Protein AF-A0A970V2J6-F1 (afdb_monomer_lite)

Secondary structure (DSSP, 8-state):
----------------PPP-PPPPEEEEEEEEGGG----TTSTTTT--EEEESS--PEEETTEEE-SSSSSS-TTSTTS--TTEE-SSEEEEE--S--SS-EEEEEEEEEE-SSTTTS-EEEEEEEEETTTTEEEES-S-EEE-----TTEEEEEEEEPPTTSSBSEEEEEEEE-GGGGT-PPPEEEEEEEEEES---

Foldseek 3Di:
DDDDDDDDDPDDPPPPDDPDFDAWDKDKDKDFLQRDADDCLFLCAVFWKDFPDDDWFFDFPNDTDHTDDFARDRPDRSDQGPFGFTAWKIKTFSAFDPPWKFWFKKKWKFALQDQQAQKFFKWKWFQAQVPRDIDTNDHTDIDHDGRDHRMMMMMMIGHDPPRGTRTGMMMITGCCVVVPTGTHRTRYMGIHIPPSDD

pLDDT: mean 77.32, std 18.46, range [36.72, 97.88]

Structure (mmCIF, N/CA/C/O backbone):
data_AF-A0A970V2J6-F1
#
_entry.id   AF-A0A970V2J6-F1
#
loop_
_atom_site.group_PDB
_atom_site.id
_atom_site.type_symbol
_atom_site.label_atom_id
_atom_site.label_alt_id
_atom_site.label_comp_id
_atom_site.label_asym_id
_atom_site.label_entity_id
_atom_site.label_seq_id
_atom_site.pdbx_PDB_ins_code
_atom_site.Cartn_x
_atom_site.Cartn_y
_atom_site.Cartn_z
_atom_site.occupancy
_atom_site.B_iso_or_equiv
_atom_site.auth_seq_id
_atom_site.auth_comp_id
_atom_site.auth_asym_id
_atom_site.auth_atom_id
_atom_site.pdbx_PDB_model_num
ATOM 1 N N . MET A 1 1 ? -46.229 -52.197 33.029 1.00 38.94 1 MET A N 1
ATOM 2 C CA . MET A 1 1 ? -45.210 -51.742 32.059 1.00 38.94 1 MET A CA 1
ATOM 3 C C . MET A 1 1 ? -45.392 -50.243 31.870 1.00 38.94 1 MET A C 1
ATOM 5 O O . MET A 1 1 ? -46.468 -49.839 31.456 1.00 38.94 1 MET A O 1
ATOM 9 N N . ARG A 1 2 ? -44.426 -49.417 32.293 1.00 37.31 2 ARG A N 1
ATOM 10 C CA . ARG A 1 2 ? -44.482 -47.947 32.175 1.00 37.31 2 ARG A CA 1
ATOM 11 C C . ARG A 1 2 ? -43.502 -47.508 31.086 1.00 37.31 2 ARG A C 1
ATOM 13 O O . ARG A 1 2 ? -42.294 -47.537 31.306 1.00 37.31 2 ARG A O 1
ATOM 20 N N . THR A 1 3 ? -44.012 -47.137 29.920 1.00 38.41 3 THR A N 1
ATOM 21 C CA . THR A 1 3 ? -43.228 -46.527 28.839 1.00 38.41 3 THR A CA 1
ATOM 22 C C . THR A 1 3 ? -42.947 -45.070 29.188 1.00 38.41 3 THR A C 1
ATOM 24 O O . THR A 1 3 ? -43.872 -44.287 29.391 1.00 38.41 3 THR A O 1
ATOM 27 N N . HIS A 1 4 ? -41.668 -44.727 29.310 1.00 38.47 4 HIS A N 1
ATOM 28 C CA . HIS A 1 4 ? -41.207 -43.363 29.537 1.00 38.47 4 HIS A CA 1
ATOM 29 C C . HIS A 1 4 ? -41.153 -42.654 28.180 1.00 38.47 4 HIS A C 1
ATOM 31 O O . HIS A 1 4 ? -40.467 -43.119 27.273 1.00 38.47 4 HIS A O 1
ATOM 37 N N . ALA A 1 5 ? -41.894 -41.557 28.030 1.00 44.56 5 ALA A N 1
ATOM 38 C CA . ALA A 1 5 ? -41.753 -40.663 26.889 1.00 44.56 5 ALA A CA 1
ATOM 39 C C . ALA A 1 5 ? -40.537 -39.758 27.136 1.00 44.56 5 ALA A C 1
ATOM 41 O O . ALA A 1 5 ? -40.519 -38.989 28.096 1.00 44.56 5 ALA A O 1
ATOM 42 N N . VAL A 1 6 ? -39.509 -39.883 26.299 1.00 41.50 6 VAL A N 1
ATOM 43 C CA . VAL A 1 6 ? -38.346 -38.988 26.303 1.00 41.50 6 VAL A CA 1
ATOM 44 C C . VAL A 1 6 ? -38.695 -37.769 25.454 1.00 41.50 6 VAL A C 1
ATOM 46 O O . VAL A 1 6 ? -38.942 -37.888 24.255 1.00 41.50 6 VAL A O 1
ATOM 49 N N . LEU A 1 7 ? -38.746 -36.602 26.092 1.00 39.16 7 LEU A N 1
ATOM 50 C CA . LEU A 1 7 ? -38.938 -35.309 25.445 1.00 39.16 7 LEU A CA 1
ATOM 51 C C . LEU A 1 7 ? -37.593 -34.869 24.841 1.00 39.16 7 LEU A C 1
ATOM 53 O O . LEU A 1 7 ? -36.673 -34.504 25.571 1.00 39.16 7 LEU A O 1
ATOM 57 N N . ALA A 1 8 ? -37.456 -34.935 23.518 1.00 42.00 8 ALA A N 1
ATOM 58 C CA . ALA A 1 8 ? -36.291 -34.401 22.820 1.00 42.00 8 ALA A CA 1
ATOM 59 C C . ALA A 1 8 ? -36.455 -32.883 22.651 1.00 42.00 8 ALA A C 1
ATOM 61 O O . ALA A 1 8 ? -37.252 -32.419 21.837 1.00 42.00 8 ALA A O 1
ATOM 62 N N . VAL A 1 9 ? -35.712 -32.107 23.439 1.00 43.19 9 VAL A N 1
ATOM 63 C CA . VAL A 1 9 ? -35.568 -30.661 23.236 1.00 43.19 9 VAL A CA 1
ATOM 64 C C . VAL A 1 9 ? -34.590 -30.458 22.082 1.00 43.19 9 VAL A C 1
ATOM 66 O O . VAL A 1 9 ? -33.390 -30.674 22.230 1.00 43.19 9 VAL A O 1
ATOM 69 N N . VAL A 1 10 ? -35.103 -30.073 20.914 1.00 45.31 10 VAL A N 1
ATOM 70 C CA . VAL A 1 10 ? -34.273 -29.649 19.781 1.00 45.31 10 VAL A CA 1
ATOM 71 C C . VAL A 1 10 ? -33.869 -28.197 20.024 1.00 45.31 10 VAL A C 1
ATOM 73 O O . VAL A 1 10 ? -34.660 -27.277 19.831 1.00 45.31 10 VAL A O 1
ATOM 76 N N . LEU A 1 11 ? -32.638 -27.996 20.492 1.00 43.41 11 LEU A N 1
ATOM 77 C CA . LEU A 1 11 ? -32.021 -26.679 20.601 1.00 43.41 11 LEU A CA 1
ATOM 78 C C . LEU A 1 11 ? -31.523 -26.269 19.207 1.00 43.41 11 LEU A C 1
ATOM 80 O O . LEU A 1 11 ? -30.475 -26.726 18.753 1.00 43.41 11 LEU A O 1
ATOM 84 N N . ALA A 1 12 ? -32.294 -25.445 18.502 1.00 46.94 12 ALA A N 1
ATOM 85 C CA . ALA A 1 12 ? -31.855 -24.847 17.247 1.00 46.94 12 ALA A CA 1
ATOM 86 C C . ALA A 1 12 ? -30.806 -23.764 17.550 1.00 46.94 12 ALA A C 1
ATOM 88 O O . ALA A 1 12 ? -31.153 -22.651 17.944 1.00 46.94 12 ALA A O 1
ATOM 89 N N . LEU A 1 13 ? -29.518 -24.085 17.383 1.00 45.78 13 LEU A N 1
ATOM 90 C CA . LEU A 1 13 ? -28.484 -23.060 17.256 1.00 45.78 13 LEU A CA 1
ATOM 91 C C . LEU A 1 13 ? -28.716 -22.325 15.932 1.00 45.78 13 LEU A C 1
ATOM 93 O O . LEU A 1 13 ? -28.359 -22.819 14.863 1.00 45.78 13 LEU A O 1
ATOM 97 N N . ALA A 1 14 ? -29.317 -21.141 16.006 1.00 49.16 14 ALA A N 1
ATOM 98 C CA . ALA A 1 14 ? -29.215 -20.169 14.934 1.00 49.16 14 ALA A CA 1
ATOM 99 C C . ALA A 1 14 ? -27.750 -19.714 14.875 1.00 49.16 14 ALA A C 1
ATOM 101 O O . ALA A 1 14 ? -27.305 -18.916 15.699 1.00 49.16 14 ALA A O 1
ATOM 102 N N . LEU A 1 15 ? -26.983 -20.274 13.937 1.00 44.22 15 LEU A N 1
ATOM 103 C CA . LEU A 1 15 ? -25.694 -19.719 13.548 1.00 44.22 15 LEU A CA 1
ATOM 104 C C . LEU A 1 15 ? -25.995 -18.321 12.995 1.00 44.22 15 LEU A C 1
ATOM 106 O O . LEU A 1 15 ? -26.520 -18.192 11.889 1.00 44.22 15 LEU A O 1
ATOM 110 N N . ALA A 1 16 ? -25.760 -17.281 13.795 1.00 44.97 16 ALA A N 1
ATOM 111 C CA . ALA A 1 16 ? -25.816 -15.916 13.305 1.00 44.97 16 ALA A CA 1
ATOM 112 C C . ALA A 1 16 ? -24.789 -15.819 12.173 1.00 44.97 16 ALA A C 1
ATOM 114 O O . ALA A 1 16 ? -23.588 -15.955 12.409 1.00 44.97 16 ALA A O 1
ATOM 115 N N . ALA A 1 17 ? -25.265 -15.671 10.937 1.00 48.72 17 ALA A N 1
ATOM 116 C CA . ALA A 1 17 ? -24.395 -15.342 9.825 1.00 48.72 17 ALA A CA 1
ATOM 117 C C . ALA A 1 17 ? -23.717 -14.021 10.191 1.00 48.72 17 ALA A C 1
ATOM 119 O O . ALA A 1 17 ? -24.399 -13.018 10.417 1.00 48.72 17 ALA A O 1
ATOM 120 N N . ALA A 1 18 ? -22.391 -14.045 10.331 1.00 52.12 18 ALA A N 1
ATOM 121 C CA . ALA A 1 18 ? -21.630 -12.822 10.500 1.00 52.12 18 ALA A CA 1
ATOM 122 C C . ALA A 1 18 ? -21.994 -11.878 9.340 1.00 52.12 18 ALA A C 1
ATOM 124 O O . ALA A 1 18 ? -22.144 -12.359 8.209 1.00 52.12 18 ALA A O 1
ATOM 125 N N . PRO A 1 19 ? -22.188 -10.572 9.593 1.00 54.91 19 PRO A N 1
ATOM 126 C CA . PRO A 1 19 ? -22.395 -9.624 8.512 1.00 54.91 19 PRO A CA 1
ATOM 127 C C . PRO A 1 19 ? -21.232 -9.760 7.524 1.00 54.91 19 PRO A C 1
ATOM 129 O O . PRO A 1 19 ? -20.064 -9.673 7.904 1.00 54.91 19 PRO A O 1
ATOM 132 N N . VAL A 1 20 ? -21.562 -10.055 6.268 1.00 58.41 20 VAL A N 1
ATOM 133 C CA . VAL A 1 20 ? -20.588 -10.079 5.178 1.00 58.41 20 VAL A CA 1
ATOM 134 C C . VAL A 1 20 ? -20.276 -8.621 4.870 1.00 58.41 20 VAL A C 1
ATOM 136 O O . VAL A 1 20 ? -21.161 -7.902 4.409 1.00 58.41 20 VAL A O 1
ATOM 139 N N . LEU A 1 21 ? -19.052 -8.186 5.182 1.00 64.38 21 LEU A N 1
ATOM 140 C CA . LEU A 1 21 ? -18.563 -6.848 4.838 1.00 64.38 21 LEU A CA 1
ATOM 141 C C . LEU A 1 21 ? -18.698 -6.653 3.326 1.00 64.38 21 LEU A C 1
ATOM 143 O O . LEU A 1 21 ? -18.432 -7.584 2.554 1.00 64.38 21 LEU A O 1
ATOM 147 N N . ALA A 1 22 ? -19.096 -5.460 2.890 1.00 77.06 22 ALA A N 1
ATOM 148 C CA . ALA A 1 22 ? -19.041 -5.147 1.472 1.00 77.06 22 ALA A CA 1
ATOM 149 C C . ALA A 1 22 ? -17.584 -5.263 0.979 1.00 77.06 22 ALA A C 1
ATOM 151 O O . ALA A 1 22 ? -16.646 -4.789 1.624 1.00 77.06 22 ALA A O 1
ATOM 152 N N . ALA A 1 23 ? -17.390 -5.954 -0.147 1.00 82.12 23 ALA A N 1
ATOM 153 C CA . ALA A 1 23 ? -16.056 -6.190 -0.682 1.00 82.12 23 ALA A CA 1
ATOM 154 C C . ALA A 1 23 ? -15.422 -4.864 -1.136 1.00 82.12 23 ALA A C 1
ATOM 156 O O . ALA A 1 23 ? -16.120 -4.035 -1.728 1.00 82.12 23 ALA A O 1
ATOM 157 N N . PRO A 1 24 ? -14.118 -4.656 -0.894 1.00 91.75 24 PRO A N 1
ATOM 158 C CA . PRO A 1 24 ? -13.427 -3.495 -1.425 1.00 91.75 24 PRO A CA 1
ATOM 159 C C . PRO A 1 24 ? -13.332 -3.548 -2.950 1.00 91.75 24 PRO A C 1
ATOM 161 O O . PRO A 1 24 ? -13.222 -4.618 -3.554 1.00 91.75 24 PRO A O 1
ATOM 164 N N . GLU A 1 25 ? -13.314 -2.373 -3.564 1.00 96.19 25 GLU A N 1
ATOM 165 C CA . GLU A 1 25 ? -13.001 -2.211 -4.978 1.00 96.19 25 GLU A CA 1
ATOM 166 C C . GLU A 1 25 ? -11.483 -2.105 -5.158 1.00 96.19 25 GLU A C 1
ATOM 168 O O . GLU A 1 25 ? -10.804 -1.400 -4.409 1.00 96.19 25 GLU A O 1
ATOM 173 N N . VAL A 1 26 ? -10.949 -2.817 -6.150 1.00 96.81 26 VAL A N 1
ATOM 174 C CA . VAL A 1 26 ? -9.520 -2.835 -6.474 1.00 96.81 26 VAL A CA 1
ATOM 175 C C . VAL A 1 26 ? -9.336 -2.342 -7.901 1.00 96.81 26 VAL A C 1
ATOM 177 O O . VAL A 1 26 ? -9.800 -2.980 -8.845 1.00 96.81 26 VAL A O 1
ATOM 180 N N . GLU A 1 27 ? -8.595 -1.255 -8.057 1.00 97.88 27 GLU A N 1
ATOM 181 C CA . GLU A 1 27 ? -8.144 -0.743 -9.345 1.00 97.88 27 GLU A CA 1
ATOM 182 C C . GLU A 1 27 ? -6.621 -0.867 -9.435 1.00 97.88 27 GLU A C 1
ATOM 184 O O . GLU A 1 27 ? -5.902 -0.530 -8.493 1.00 97.88 27 GLU A O 1
ATOM 189 N N . ILE A 1 28 ? -6.114 -1.353 -10.570 1.00 97.75 28 ILE A N 1
ATOM 190 C CA . ILE A 1 28 ? -4.676 -1.422 -10.834 1.00 97.75 28 ILE A CA 1
ATOM 191 C C . ILE A 1 28 ? -4.383 -0.805 -12.195 1.00 97.75 28 ILE A C 1
ATOM 193 O O . ILE A 1 28 ? -4.905 -1.252 -13.216 1.00 97.75 28 ILE A O 1
ATOM 197 N N . THR A 1 29 ? -3.500 0.188 -12.217 1.00 96.50 29 THR A N 1
ATOM 198 C CA . THR A 1 29 ? -3.119 0.923 -13.425 1.00 96.50 29 THR A CA 1
ATOM 199 C C . THR A 1 29 ? -1.602 0.995 -13.579 1.00 96.50 29 THR A C 1
ATOM 201 O O . THR A 1 29 ? -0.831 0.712 -12.657 1.00 96.50 29 THR A O 1
ATOM 204 N N . LYS A 1 30 ? -1.159 1.338 -14.792 1.00 95.00 30 LYS A N 1
ATOM 205 C CA . LYS A 1 30 ? 0.205 1.804 -15.056 1.00 95.00 30 LYS A CA 1
ATOM 206 C C . LYS A 1 30 ? 0.147 3.296 -15.334 1.00 95.00 30 LYS A C 1
ATOM 208 O O . LYS A 1 30 ? -0.696 3.727 -16.116 1.00 95.00 30 LYS A O 1
ATOM 213 N N . VAL A 1 31 ? 1.065 4.049 -14.749 1.00 92.94 31 VAL A N 1
ATOM 214 C CA . VAL A 1 31 ? 1.118 5.511 -14.853 1.00 92.94 31 VAL A CA 1
ATOM 215 C C . VAL A 1 31 ? 2.524 5.918 -15.273 1.00 92.94 31 VAL A C 1
ATOM 217 O O . VAL A 1 31 ? 3.498 5.282 -14.861 1.00 92.94 31 VAL A O 1
ATOM 220 N N . ALA A 1 32 ? 2.650 6.943 -16.116 1.00 90.25 32 ALA A N 1
ATOM 221 C CA . ALA A 1 32 ? 3.959 7.500 -16.432 1.00 90.25 32 ALA A CA 1
ATOM 222 C C . ALA A 1 32 ? 4.585 8.094 -15.163 1.00 90.25 32 ALA A C 1
ATOM 224 O O . ALA A 1 32 ? 3.895 8.727 -14.369 1.00 90.25 32 ALA A O 1
ATOM 225 N N . VAL A 1 33 ? 5.897 7.940 -14.969 1.00 84.62 33 VAL A N 1
ATOM 226 C CA . VAL A 1 33 ? 6.595 8.494 -13.788 1.00 84.62 33 VAL A CA 1
ATOM 227 C C . VAL A 1 33 ? 6.329 9.998 -13.640 1.00 84.62 33 VAL A C 1
ATOM 229 O O . VAL A 1 33 ? 6.152 10.484 -12.530 1.00 84.62 33 VAL A O 1
ATOM 232 N N . THR A 1 34 ? 6.244 10.730 -14.753 1.00 82.50 34 THR A N 1
ATOM 233 C CA . THR A 1 34 ? 5.959 12.176 -14.788 1.00 82.50 34 THR A CA 1
ATOM 234 C C . THR A 1 34 ? 4.533 12.549 -14.384 1.00 82.50 34 THR A C 1
ATOM 236 O O . THR A 1 34 ? 4.268 13.716 -14.116 1.00 82.50 34 THR A O 1
ATOM 239 N N . GLU A 1 35 ? 3.617 11.584 -14.382 1.00 87.56 35 GLU A N 1
ATOM 240 C CA . GLU A 1 35 ? 2.202 11.745 -14.032 1.00 87.56 35 GLU A CA 1
ATOM 241 C C . GLU A 1 35 ? 1.879 11.143 -12.658 1.00 87.56 35 GLU A C 1
ATOM 243 O O . GLU A 1 35 ? 0.741 11.216 -12.201 1.00 87.56 35 GLU A O 1
ATOM 248 N N . MET A 1 36 ? 2.867 10.539 -11.990 1.00 85.44 36 MET A N 1
ATOM 249 C CA . MET A 1 36 ? 2.711 10.001 -10.646 1.00 85.44 36 MET A CA 1
ATOM 250 C C . MET A 1 36 ? 2.408 11.140 -9.670 1.00 85.44 36 MET A C 1
ATOM 252 O O . MET A 1 36 ? 3.178 12.091 -9.537 1.00 85.44 36 MET A O 1
ATOM 256 N N . THR A 1 37 ? 1.289 11.025 -8.961 1.00 81.75 37 THR A N 1
ATOM 257 C CA . THR A 1 37 ? 0.870 11.991 -7.944 1.00 81.75 37 THR A CA 1
ATOM 258 C C . THR A 1 37 ? 0.812 11.310 -6.592 1.00 81.75 37 THR A C 1
ATOM 260 O O . THR A 1 37 ? 0.084 10.329 -6.444 1.00 81.75 37 THR A O 1
ATOM 263 N N . MET A 1 38 ? 1.530 11.861 -5.616 1.00 78.69 38 MET A N 1
ATOM 264 C CA . MET A 1 38 ? 1.444 11.424 -4.226 1.00 78.69 38 MET A CA 1
ATOM 265 C C . MET A 1 38 ? 0.716 12.450 -3.379 1.00 78.69 38 MET A C 1
ATOM 267 O O . MET A 1 38 ? 0.852 13.655 -3.606 1.00 78.69 38 MET A O 1
ATOM 271 N N . ASN A 1 39 ? -0.038 11.976 -2.392 1.00 79.12 39 ASN A N 1
ATOM 272 C CA . ASN A 1 39 ? -0.706 12.858 -1.446 1.00 79.12 39 ASN A CA 1
ATOM 273 C C . ASN A 1 39 ? 0.121 13.030 -0.157 1.00 79.12 39 ASN A C 1
ATOM 275 O O . ASN A 1 39 ? 0.144 12.110 0.664 1.00 79.12 39 ASN A O 1
ATOM 279 N N . PRO A 1 40 ? 0.733 14.205 0.090 1.00 73.75 40 PRO A N 1
ATOM 280 C CA . PRO A 1 40 ? 1.496 14.449 1.312 1.00 73.75 40 PRO A CA 1
ATOM 281 C C . PRO A 1 40 ? 0.644 14.604 2.571 1.00 73.75 40 PRO A C 1
ATOM 283 O O . PRO A 1 40 ? 1.190 14.541 3.669 1.00 73.75 40 PRO A O 1
ATOM 286 N N . ASP A 1 41 ? -0.672 14.766 2.441 1.00 75.94 41 ASP A N 1
ATOM 287 C CA . ASP A 1 41 ? -1.608 14.906 3.560 1.00 75.94 41 ASP A CA 1
ATOM 288 C C . ASP A 1 41 ? -2.306 13.579 3.931 1.00 75.94 41 ASP A C 1
ATOM 290 O O . ASP A 1 41 ? -3.358 13.585 4.568 1.00 75.94 41 ASP A O 1
ATOM 294 N N . ASN A 1 42 ? -1.758 12.426 3.531 1.00 85.75 42 ASN A N 1
ATOM 295 C CA . ASN A 1 42 ? -2.329 11.118 3.868 1.00 85.75 42 ASN A CA 1
ATOM 296 C C . ASN A 1 42 ? -1.967 10.666 5.303 1.00 85.75 42 ASN A C 1
ATOM 298 O O . ASN A 1 42 ? -0.979 11.118 5.880 1.00 85.75 42 ASN A O 1
ATOM 302 N N . ALA A 1 43 ? -2.733 9.730 5.872 1.00 87.12 43 ALA A N 1
ATOM 303 C CA . ALA A 1 43 ? -2.594 9.292 7.266 1.00 87.12 43 ALA A CA 1
ATOM 304 C C . ALA A 1 43 ? -1.261 8.587 7.586 1.00 87.12 43 ALA A C 1
ATOM 306 O O . ALA A 1 43 ? -0.905 8.469 8.759 1.00 87.12 43 ALA A O 1
ATOM 307 N N . LEU A 1 44 ? -0.538 8.106 6.568 1.00 85.12 44 LEU A N 1
ATOM 308 C CA . LEU A 1 44 ? 0.782 7.484 6.709 1.00 85.12 44 LEU A CA 1
ATOM 309 C C . LEU A 1 44 ? 1.923 8.483 6.504 1.00 85.12 44 LEU A C 1
ATOM 311 O O . LEU A 1 44 ? 3.055 8.167 6.852 1.00 85.12 44 LEU A O 1
ATOM 315 N N . SER A 1 45 ? 1.654 9.674 5.962 1.00 78.81 45 SER A N 1
ATOM 316 C CA . SER A 1 45 ? 2.686 10.651 5.609 1.00 78.81 45 SER A CA 1
ATOM 317 C C . SER A 1 45 ? 3.606 10.946 6.795 1.00 78.81 45 SER A C 1
ATOM 319 O O . SER A 1 45 ? 3.143 11.254 7.896 1.00 78.81 45 SER A O 1
ATOM 321 N N . GLN A 1 46 ? 4.919 10.812 6.573 1.00 72.38 46 GLN A N 1
ATOM 322 C CA . GLN A 1 46 ? 5.975 10.980 7.586 1.00 72.38 46 GLN A CA 1
ATOM 323 C C . GLN A 1 46 ? 5.836 10.098 8.847 1.00 72.38 46 GLN A C 1
ATOM 325 O O . GLN A 1 46 ? 6.544 10.315 9.835 1.00 72.38 46 GLN A O 1
ATOM 330 N N . ARG A 1 47 ? 4.942 9.100 8.854 1.00 76.19 47 ARG A N 1
ATOM 331 C CA . ARG A 1 47 ? 4.791 8.183 9.986 1.00 76.19 47 ARG A CA 1
ATOM 332 C C . ARG A 1 47 ? 5.914 7.149 9.959 1.00 76.19 47 ARG A C 1
ATOM 334 O O . ARG A 1 47 ? 6.247 6.624 8.896 1.00 76.19 47 ARG A O 1
ATOM 341 N N . PRO A 1 48 ? 6.480 6.795 11.124 1.00 75.62 48 PRO A N 1
ATOM 342 C CA . PRO A 1 48 ? 7.391 5.671 11.184 1.00 75.62 48 PRO A CA 1
ATOM 343 C C . PRO A 1 48 ? 6.647 4.366 10.867 1.00 75.62 48 PRO A C 1
ATOM 345 O O . PRO A 1 48 ? 5.468 4.210 11.193 1.00 75.62 48 PRO A O 1
ATOM 348 N N . PHE A 1 49 ? 7.362 3.411 10.281 1.00 79.62 49 PHE A N 1
ATOM 349 C CA . PHE A 1 49 ? 6.891 2.050 10.070 1.00 79.62 49 PHE A CA 1
ATOM 350 C C . PHE A 1 49 ? 7.843 1.024 10.679 1.00 79.62 49 PHE A C 1
ATOM 352 O O . PHE A 1 49 ? 9.050 1.247 10.786 1.00 79.62 49 PHE A O 1
ATOM 359 N N . GLU A 1 50 ? 7.309 -0.141 11.012 1.00 79.75 50 GLU A N 1
ATOM 360 C CA . GLU A 1 50 ? 8.083 -1.306 11.418 1.00 79.75 50 GLU A CA 1
ATOM 361 C C . GLU A 1 50 ? 8.135 -2.337 10.291 1.00 79.75 50 GLU A C 1
ATOM 363 O O . GLU A 1 50 ? 7.148 -2.562 9.589 1.00 79.75 50 GLU A O 1
ATOM 368 N N . LEU A 1 51 ? 9.289 -2.991 10.135 1.00 78.19 51 LEU A N 1
ATOM 369 C CA . LEU A 1 51 ? 9.408 -4.206 9.333 1.00 78.19 51 LEU A CA 1
ATOM 370 C C . LEU A 1 51 ? 9.222 -5.411 10.250 1.00 78.19 51 LEU A C 1
ATOM 372 O O . LEU A 1 51 ? 10.066 -5.694 11.100 1.00 78.19 51 LEU A O 1
ATOM 376 N N . GLU A 1 52 ? 8.123 -6.129 10.067 1.00 78.56 52 GLU A N 1
ATOM 377 C CA . GLU A 1 52 ? 7.845 -7.362 10.788 1.00 78.56 52 GLU A CA 1
ATOM 378 C C . GLU A 1 52 ? 8.395 -8.569 10.010 1.00 78.56 52 GLU A C 1
ATOM 380 O O . GLU A 1 52 ? 8.167 -8.730 8.807 1.00 78.56 52 GLU A O 1
ATOM 385 N N . GLY A 1 53 ? 9.112 -9.443 10.723 1.00 64.56 53 GLY A N 1
ATOM 386 C CA . GLY A 1 53 ? 9.829 -10.590 10.157 1.00 64.56 53 GLY A CA 1
ATOM 387 C C . GLY A 1 53 ? 11.346 -10.419 10.278 1.00 64.56 53 GLY A C 1
ATOM 388 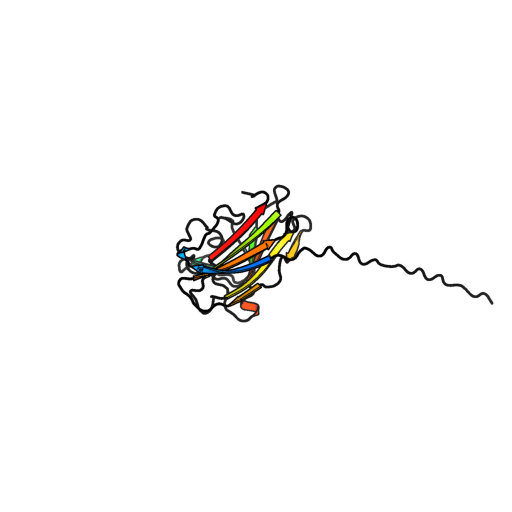O O . GLY A 1 53 ? 11.901 -9.384 9.933 1.00 64.56 53 GLY A O 1
ATOM 389 N N . GLY A 1 54 ? 12.030 -11.437 10.811 1.00 53.06 54 GLY A N 1
ATOM 390 C CA . GLY A 1 54 ? 13.395 -11.354 11.363 1.00 53.06 54 GLY A CA 1
ATOM 391 C C . GLY A 1 54 ? 14.565 -11.059 10.410 1.00 53.06 54 GLY A C 1
ATOM 392 O O . GLY A 1 54 ? 15.700 -11.343 10.777 1.00 53.06 54 GLY A O 1
ATOM 393 N N . ALA A 1 55 ? 14.340 -10.522 9.211 1.00 50.84 55 ALA A N 1
ATOM 394 C CA . ALA A 1 55 ? 15.406 -10.123 8.293 1.00 50.84 55 ALA A CA 1
ATOM 395 C C . ALA A 1 55 ? 14.900 -9.111 7.249 1.00 50.84 55 ALA A C 1
ATOM 397 O O . ALA A 1 55 ? 14.842 -9.407 6.059 1.00 50.84 55 ALA A O 1
ATOM 398 N N . GLY A 1 56 ? 14.518 -7.912 7.686 1.00 53.78 56 GLY A N 1
ATOM 399 C CA . GLY A 1 56 ? 14.230 -6.797 6.785 1.00 53.78 56 GLY A CA 1
ATOM 400 C C . GLY A 1 56 ? 15.411 -5.835 6.735 1.00 53.78 56 GLY A C 1
ATOM 401 O O . GLY A 1 56 ? 15.629 -5.091 7.686 1.00 53.78 56 GLY A O 1
ATOM 402 N N . PHE A 1 57 ? 16.175 -5.831 5.643 1.00 53.62 57 PHE A N 1
ATOM 403 C CA . PHE A 1 57 ? 17.060 -4.706 5.344 1.00 53.62 57 PHE A CA 1
ATOM 404 C C . PHE A 1 57 ? 16.320 -3.759 4.406 1.00 53.62 57 PHE A C 1
ATOM 406 O O . PHE A 1 57 ? 15.773 -4.196 3.397 1.00 53.62 57 PHE A O 1
ATOM 413 N N . TYR A 1 58 ? 16.307 -2.474 4.740 1.00 60.28 58 TYR A N 1
ATOM 414 C CA . TYR A 1 58 ? 15.796 -1.425 3.871 1.00 60.28 58 TYR A CA 1
ATOM 415 C C . TYR A 1 58 ? 16.944 -0.938 2.998 1.00 60.28 58 TYR A C 1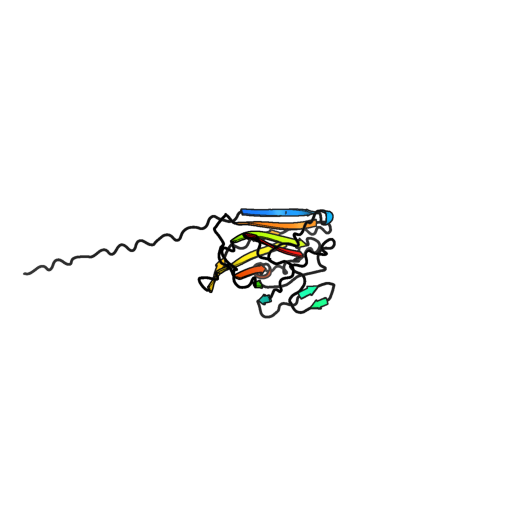
ATOM 417 O O . TYR A 1 58 ? 17.999 -0.577 3.518 1.00 60.28 58 TYR A O 1
ATOM 425 N N . HIS A 1 59 ? 16.761 -0.955 1.682 1.00 57.06 59 HIS A N 1
ATOM 426 C CA . HIS A 1 59 ? 17.679 -0.304 0.762 1.00 57.06 59 HIS A CA 1
ATOM 427 C C . HIS A 1 59 ? 17.072 1.034 0.332 1.00 57.06 59 HIS A C 1
ATOM 429 O O . HIS A 1 59 ? 15.903 1.092 -0.026 1.00 57.06 59 HIS A O 1
ATOM 435 N N . TYR A 1 60 ? 17.845 2.112 0.417 1.00 58.03 60 TYR A N 1
ATOM 436 C CA . TYR A 1 60 ? 17.436 3.441 -0.031 1.00 58.03 60 TYR A CA 1
ATOM 437 C C . TYR A 1 60 ? 18.634 4.294 -0.368 1.00 58.03 60 TYR A C 1
ATOM 439 O O . TYR A 1 60 ? 19.619 4.293 0.379 1.00 58.03 60 TYR A O 1
ATOM 447 N N . GLN A 1 61 ? 18.548 5.017 -1.485 1.00 57.75 61 GLN A N 1
ATOM 448 C CA . GLN A 1 61 ? 19.634 5.865 -1.987 1.00 57.75 61 GLN A CA 1
ATOM 449 C C . GLN A 1 61 ? 20.977 5.109 -2.044 1.00 57.75 61 GLN A C 1
ATOM 451 O O . GLN A 1 61 ? 22.029 5.625 -1.659 1.00 57.75 61 GLN A O 1
ATOM 456 N N . GLY A 1 62 ? 20.943 3.840 -2.466 1.00 59.41 62 GLY A N 1
ATOM 457 C CA . GLY A 1 62 ? 22.145 3.007 -2.576 1.00 59.41 62 GLY A CA 1
ATOM 458 C C . GLY A 1 62 ? 22.713 2.485 -1.249 1.00 59.41 62 GLY A C 1
ATOM 459 O O . GLY A 1 62 ? 23.849 2.009 -1.231 1.00 59.41 62 GLY A O 1
ATOM 460 N N . LYS A 1 63 ? 21.988 2.605 -0.127 1.00 57.97 63 LYS A N 1
ATOM 461 C CA . LYS A 1 63 ? 22.452 2.180 1.203 1.00 57.97 63 LYS A CA 1
ATOM 462 C C . LYS A 1 63 ? 21.453 1.276 1.899 1.00 57.97 63 LYS A C 1
ATOM 464 O O . LYS A 1 63 ? 20.249 1.484 1.810 1.00 57.97 63 LYS A O 1
ATOM 469 N N . TYR A 1 64 ? 21.978 0.333 2.676 1.00 61.22 64 TYR A N 1
ATOM 470 C CA . TYR A 1 64 ? 21.192 -0.370 3.680 1.00 61.22 64 TYR A CA 1
ATOM 471 C C . TYR A 1 64 ? 20.992 0.540 4.895 1.00 61.22 64 TYR A C 1
ATOM 473 O O . TYR A 1 64 ? 21.975 0.896 5.544 1.00 61.22 64 TYR A O 1
ATOM 481 N N . ASN A 1 65 ? 19.751 0.911 5.211 1.00 56.31 65 ASN A N 1
ATOM 482 C CA . ASN A 1 65 ? 19.432 1.674 6.422 1.00 56.31 65 ASN A CA 1
ATOM 483 C C . ASN A 1 65 ? 18.471 0.868 7.316 1.00 56.31 65 ASN A C 1
ATOM 485 O O . ASN A 1 65 ? 17.738 0.018 6.811 1.00 56.31 65 ASN A O 1
ATOM 489 N N . PRO A 1 66 ? 18.474 1.081 8.641 1.00 54.94 66 PRO A N 1
ATOM 490 C CA . PRO A 1 66 ? 17.413 0.570 9.502 1.00 54.94 66 PRO A CA 1
ATOM 491 C C . PRO A 1 66 ? 16.104 1.359 9.268 1.00 54.94 66 PRO A C 1
ATOM 493 O O . PRO A 1 66 ? 16.175 2.539 8.909 1.00 54.94 66 PRO A O 1
ATOM 496 N N . PRO A 1 67 ? 14.918 0.754 9.483 1.00 54.44 67 PRO A N 1
ATOM 497 C CA . PRO A 1 67 ? 13.650 1.490 9.578 1.00 54.44 67 PRO A CA 1
ATOM 498 C C . PRO A 1 67 ? 13.752 2.667 10.574 1.00 54.44 67 PRO A C 1
ATOM 500 O O . PRO A 1 67 ? 14.562 2.573 11.505 1.00 54.44 67 PRO A O 1
ATOM 503 N N . PRO A 1 68 ? 12.952 3.747 10.439 1.00 53.06 68 PRO A N 1
ATOM 504 C CA . PRO A 1 68 ? 11.711 3.825 9.661 1.00 53.06 68 PRO A CA 1
ATOM 505 C C . PRO A 1 68 ? 11.651 5.006 8.659 1.00 53.06 68 PRO A C 1
ATOM 507 O O . PRO A 1 68 ? 10.982 6.002 8.916 1.00 53.06 68 PRO A O 1
ATOM 510 N N . PHE A 1 69 ? 12.316 4.926 7.502 1.00 52.41 69 PHE A N 1
ATOM 511 C CA . PHE A 1 69 ? 12.285 6.006 6.494 1.00 52.41 69 PHE A CA 1
ATOM 512 C C . PHE A 1 69 ? 11.901 5.470 5.106 1.00 52.41 69 PHE A C 1
ATOM 514 O O . PHE A 1 69 ? 12.176 4.311 4.826 1.00 52.41 69 PHE A O 1
ATOM 521 N N . GLY A 1 70 ? 11.255 6.281 4.255 1.00 54.56 70 GLY A N 1
ATOM 522 C CA . GLY A 1 70 ? 11.190 6.073 2.795 1.00 54.56 70 GLY A CA 1
ATOM 523 C C . GLY A 1 70 ? 9.910 5.502 2.159 1.00 54.56 70 GLY A C 1
ATOM 524 O O . GLY A 1 70 ? 9.841 5.514 0.938 1.00 54.56 70 GLY A O 1
ATOM 525 N N . LEU A 1 71 ? 8.914 5.024 2.921 1.00 59.44 71 LEU A N 1
ATOM 526 C CA . LEU A 1 71 ? 7.638 4.502 2.369 1.00 59.44 71 LEU A CA 1
ATOM 527 C C . LEU A 1 71 ? 6.494 5.522 2.292 1.00 59.44 71 LEU A C 1
ATOM 529 O O . LEU A 1 71 ? 5.429 5.194 1.770 1.00 59.44 71 LEU A O 1
ATOM 533 N N . THR A 1 72 ? 6.698 6.682 2.914 1.00 54.69 72 THR A N 1
ATOM 534 C CA . THR A 1 72 ? 5.658 7.673 3.220 1.00 54.69 72 THR A CA 1
ATOM 535 C C . THR A 1 72 ? 6.173 9.109 3.060 1.00 54.69 72 THR A C 1
ATOM 537 O O . THR A 1 72 ? 5.714 10.026 3.753 1.00 54.69 72 THR A O 1
ATOM 540 N N . ASP A 1 73 ? 7.232 9.299 2.262 1.00 56.22 73 ASP A N 1
ATOM 541 C CA . ASP A 1 73 ? 7.859 10.608 2.038 1.00 56.22 73 ASP A CA 1
ATOM 542 C C . ASP A 1 73 ? 7.366 11.211 0.722 1.00 56.22 73 ASP A C 1
ATOM 544 O O . ASP A 1 73 ? 8.094 11.373 -0.258 1.00 56.22 73 ASP A O 1
ATOM 548 N N . ALA A 1 74 ? 6.089 11.580 0.727 1.00 48.62 74 ALA A N 1
ATOM 549 C CA . ALA A 1 74 ? 5.392 12.220 -0.381 1.00 48.62 74 ALA A CA 1
ATOM 550 C C . ALA A 1 74 ? 5.947 13.610 -0.781 1.00 48.62 74 ALA A C 1
ATOM 552 O O . ALA A 1 74 ? 5.440 14.222 -1.719 1.00 48.62 74 ALA A O 1
ATOM 553 N N . ILE A 1 75 ? 6.968 14.144 -0.093 1.00 47.72 75 ILE A N 1
ATOM 554 C CA . ILE A 1 75 ? 7.471 15.510 -0.317 1.00 47.72 75 ILE A CA 1
ATOM 555 C C . ILE A 1 75 ? 8.414 15.590 -1.535 1.00 47.72 75 ILE A C 1
ATOM 557 O O . ILE A 1 75 ? 8.518 16.652 -2.146 1.00 47.72 75 ILE A O 1
ATOM 561 N N . ASN A 1 76 ? 9.076 14.495 -1.938 1.00 44.47 76 ASN A N 1
ATOM 562 C CA . ASN A 1 76 ? 10.164 14.550 -2.935 1.00 44.47 76 ASN A CA 1
ATOM 563 C C . ASN A 1 76 ? 10.052 13.592 -4.134 1.00 44.47 76 ASN A C 1
ATOM 565 O O . ASN A 1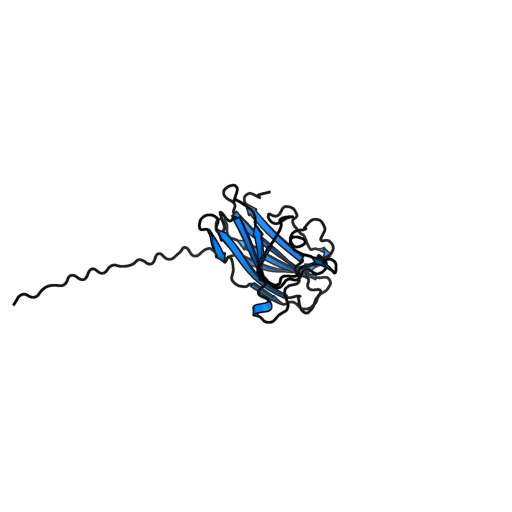 76 ? 11.002 13.476 -4.912 1.00 44.47 76 ASN A O 1
ATOM 569 N N . ALA A 1 77 ? 8.926 12.919 -4.351 1.00 44.41 77 ALA A N 1
ATOM 570 C CA . ALA A 1 77 ? 8.856 11.853 -5.350 1.00 44.41 77 ALA A CA 1
ATOM 571 C C . ALA A 1 77 ? 8.644 12.336 -6.802 1.00 44.41 77 ALA A C 1
ATOM 573 O O . ALA A 1 77 ? 7.724 11.911 -7.491 1.00 44.41 77 ALA A O 1
ATOM 574 N N . THR A 1 78 ? 9.525 13.205 -7.303 1.00 36.72 78 THR A N 1
ATOM 575 C CA . THR A 1 78 ? 9.733 13.373 -8.761 1.00 36.72 78 THR A CA 1
ATOM 576 C C . THR A 1 78 ? 10.802 12.421 -9.304 1.00 36.72 78 THR A C 1
ATOM 578 O O . THR A 1 78 ? 10.955 12.266 -10.514 1.00 36.72 78 THR A O 1
ATOM 581 N N . ALA A 1 79 ? 11.505 11.729 -8.408 1.00 39.94 79 ALA A N 1
ATOM 582 C CA . ALA A 1 79 ? 12.258 10.526 -8.701 1.00 39.94 79 ALA A CA 1
ATOM 583 C C . ALA A 1 79 ? 11.621 9.388 -7.889 1.00 39.94 79 ALA A C 1
ATOM 585 O O . ALA A 1 79 ? 11.366 9.594 -6.699 1.00 39.94 79 ALA A O 1
ATOM 586 N N . PRO A 1 80 ? 11.331 8.211 -8.482 1.00 43.75 80 PRO A N 1
ATOM 587 C CA . PRO A 1 80 ? 10.932 7.051 -7.693 1.00 43.75 80 PRO A CA 1
ATOM 588 C C . PRO A 1 80 ? 11.981 6.882 -6.600 1.00 43.75 80 PRO A C 1
ATOM 590 O O . PRO A 1 80 ? 13.166 6.871 -6.938 1.00 43.75 80 PRO A O 1
ATOM 593 N N . ALA A 1 81 ? 11.560 6.818 -5.331 1.00 47.03 81 ALA A N 1
ATOM 594 C CA . ALA A 1 81 ? 12.464 6.603 -4.208 1.00 47.03 81 ALA A CA 1
ATOM 595 C C . ALA A 1 81 ? 13.515 5.567 -4.627 1.00 47.03 81 ALA A C 1
ATOM 597 O O . ALA A 1 81 ? 13.163 4.486 -5.118 1.00 47.03 81 ALA A O 1
ATOM 598 N N . ASP A 1 82 ? 14.793 5.949 -4.573 1.00 45.94 82 ASP A N 1
ATOM 599 C CA . ASP A 1 82 ? 15.877 5.093 -5.038 1.00 45.94 82 ASP A CA 1
ATOM 600 C C . ASP A 1 82 ? 15.842 3.784 -4.239 1.00 45.94 82 ASP A C 1
ATOM 602 O O . ASP A 1 82 ? 16.318 3.715 -3.112 1.00 45.94 82 ASP A O 1
ATOM 606 N N . ASP A 1 83 ? 15.272 2.755 -4.870 1.00 53.38 83 ASP A N 1
ATOM 607 C CA . ASP A 1 83 ? 15.376 1.328 -4.575 1.00 53.38 83 ASP A CA 1
ATOM 608 C C . ASP A 1 83 ? 14.823 0.830 -3.223 1.00 53.38 83 ASP A C 1
ATOM 610 O O . ASP A 1 83 ? 15.516 0.045 -2.573 1.00 53.38 83 ASP A O 1
ATOM 614 N N . LEU A 1 84 ? 13.579 1.142 -2.825 1.00 58.66 84 LEU A N 1
ATOM 615 C CA . LEU A 1 84 ? 12.988 0.386 -1.716 1.00 58.66 84 LEU A CA 1
ATOM 616 C C . LEU A 1 84 ? 12.571 -1.016 -2.160 1.00 58.66 84 LEU A C 1
ATOM 618 O O . LEU A 1 84 ? 11.660 -1.194 -2.962 1.00 58.66 84 LEU A O 1
ATOM 622 N N . PHE A 1 85 ? 13.183 -2.031 -1.565 1.00 62.91 85 PHE A N 1
ATOM 623 C CA . PHE A 1 85 ? 12.614 -3.367 -1.508 1.00 62.91 85 PHE A CA 1
ATOM 624 C C . PHE A 1 85 ? 12.805 -3.935 -0.109 1.00 62.91 85 PHE A C 1
ATOM 626 O O . PHE A 1 85 ? 13.849 -3.753 0.513 1.00 62.91 85 PHE A O 1
ATOM 633 N N . HIS A 1 86 ? 11.804 -4.657 0.368 1.00 60.88 86 HIS A N 1
ATOM 634 C CA . HIS A 1 86 ? 11.901 -5.469 1.568 1.00 60.88 86 HIS A CA 1
ATOM 635 C C . HIS A 1 86 ? 11.176 -6.787 1.311 1.00 60.88 86 HIS A C 1
ATOM 637 O O . HIS A 1 86 ? 10.335 -6.897 0.420 1.00 60.88 86 HIS A O 1
ATOM 643 N N . ASP A 1 87 ? 11.524 -7.795 2.096 1.00 62.66 87 ASP A N 1
ATOM 644 C CA . ASP A 1 87 ? 10.822 -9.067 2.119 1.00 62.66 87 ASP A CA 1
ATOM 645 C C . ASP A 1 87 ? 10.084 -9.137 3.456 1.00 62.66 87 ASP A C 1
ATOM 647 O O . ASP A 1 87 ? 10.685 -9.486 4.470 1.00 62.66 87 ASP A O 1
ATOM 651 N N . GLY A 1 88 ? 8.810 -8.744 3.498 1.00 74.00 88 GLY A N 1
ATOM 652 C CA . GLY A 1 88 ? 8.059 -8.853 4.746 1.00 74.00 88 GLY A CA 1
ATOM 653 C C . GLY A 1 88 ? 6.841 -7.958 4.855 1.00 74.00 88 GLY A C 1
ATOM 654 O O . GLY A 1 88 ? 6.361 -7.386 3.877 1.00 74.00 88 GLY A O 1
ATOM 655 N N . THR A 1 89 ? 6.357 -7.866 6.084 1.00 84.75 89 THR A N 1
ATOM 656 C CA . THR A 1 89 ? 5.202 -7.058 6.445 1.00 84.75 89 THR A CA 1
ATOM 657 C C . THR A 1 89 ? 5.677 -5.696 6.921 1.00 84.75 89 THR A C 1
ATOM 659 O O . THR A 1 89 ? 6.549 -5.605 7.782 1.00 84.75 89 THR A O 1
ATOM 662 N N . VAL A 1 90 ? 5.093 -4.639 6.372 1.00 85.69 90 VAL A N 1
ATOM 663 C CA . VAL A 1 90 ? 5.242 -3.275 6.878 1.00 85.69 90 VAL A CA 1
ATOM 664 C C . VAL A 1 90 ? 4.063 -2.992 7.789 1.00 85.69 90 VAL A C 1
ATOM 666 O O . VAL A 1 90 ? 2.920 -3.156 7.360 1.00 85.69 90 VAL A O 1
ATOM 669 N N . ARG A 1 91 ? 4.324 -2.550 9.020 1.00 89.00 91 ARG A N 1
ATOM 670 C CA . ARG A 1 91 ? 3.298 -2.053 9.942 1.00 89.00 91 ARG A CA 1
ATOM 671 C C . ARG A 1 91 ? 3.447 -0.550 10.145 1.00 89.00 91 ARG A C 1
ATOM 673 O O . ARG A 1 91 ? 4.535 -0.079 10.455 1.00 89.00 91 ARG A O 1
ATOM 680 N N . PHE A 1 92 ? 2.341 0.171 10.038 1.00 88.06 92 PHE A N 1
ATOM 681 C CA . PHE A 1 92 ? 2.215 1.574 10.413 1.00 88.06 92 PHE A CA 1
ATOM 682 C C . PHE A 1 92 ? 1.350 1.685 11.662 1.00 88.06 92 PHE A C 1
ATOM 684 O O . PHE A 1 92 ? 0.202 1.234 11.650 1.00 88.06 92 PHE A O 1
ATOM 691 N N . ASP A 1 93 ? 1.880 2.320 12.705 1.00 88.50 93 ASP A N 1
ATOM 692 C CA . ASP A 1 93 ? 1.118 2.641 13.909 1.00 88.50 93 ASP A CA 1
ATOM 693 C C . ASP A 1 93 ? 0.568 4.070 13.801 1.00 88.50 93 ASP A C 1
ATOM 695 O O . ASP A 1 93 ? 1.295 5.067 13.765 1.00 88.50 93 ASP A O 1
ATOM 699 N N . LEU A 1 94 ? -0.756 4.178 13.737 1.00 85.75 94 LEU A N 1
ATOM 700 C CA . LEU A 1 94 ? -1.491 5.440 13.607 1.00 85.75 94 LEU A CA 1
ATOM 701 C C . LEU A 1 94 ? -1.866 6.032 14.970 1.00 85.75 94 LEU A C 1
ATOM 703 O O . LEU A 1 94 ? -2.387 7.151 15.045 1.00 85.75 94 LEU A O 1
ATOM 707 N N . GLY A 1 95 ? -1.568 5.300 16.043 1.00 82.50 95 GLY A N 1
ATOM 708 C CA . GLY A 1 95 ? -1.909 5.653 17.411 1.00 82.50 95 GLY A CA 1
ATOM 709 C C . GLY A 1 95 ? -3.405 5.527 17.683 1.00 82.50 95 GLY A C 1
ATOM 710 O O . GLY A 1 95 ? -4.197 5.159 16.807 1.00 82.50 95 GLY A O 1
ATOM 711 N N . TRP A 1 96 ? -3.780 5.870 18.917 1.00 78.56 96 TRP A N 1
ATOM 712 C CA . TRP A 1 96 ? -5.165 5.819 19.376 1.00 78.56 96 TRP A CA 1
ATOM 713 C C . TRP A 1 96 ? -6.082 6.550 18.386 1.00 78.56 96 TRP A C 1
ATOM 715 O O . TRP A 1 96 ? -5.794 7.696 18.021 1.00 78.56 96 TRP A O 1
ATOM 725 N N . PRO A 1 97 ? -7.164 5.912 17.910 1.00 73.56 97 PRO A N 1
ATOM 726 C CA . PRO A 1 97 ? -8.114 6.591 17.049 1.00 73.56 97 PRO A CA 1
ATOM 727 C C . PRO A 1 97 ? -8.779 7.709 17.865 1.00 73.56 97 PRO A C 1
ATOM 729 O O . PRO A 1 97 ? -9.471 7.442 18.845 1.00 73.56 97 PRO A O 1
ATOM 732 N N . ASN A 1 98 ? -8.558 8.972 17.485 1.00 60.31 98 ASN A N 1
ATOM 733 C CA . ASN A 1 98 ? -9.152 10.152 18.134 1.00 60.31 98 ASN A CA 1
ATOM 734 C C . ASN A 1 98 ? -10.665 10.290 17.817 1.00 60.31 98 ASN A C 1
ATOM 736 O O . ASN A 1 98 ? -11.122 11.358 17.419 1.00 60.31 98 ASN A O 1
ATOM 740 N N . GLY A 1 99 ? -11.450 9.214 17.947 1.00 63.66 99 GLY A N 1
ATOM 741 C CA . GLY A 1 99 ? -12.866 9.142 17.561 1.00 63.66 99 GLY A CA 1
ATOM 742 C C . GLY A 1 99 ? -13.130 8.178 16.399 1.00 63.66 99 GLY A C 1
ATOM 743 O O . GLY A 1 99 ? -12.416 7.190 16.242 1.00 63.66 99 GLY A O 1
ATOM 744 N N . GLU A 1 100 ? -14.155 8.475 15.589 1.00 73.19 100 GLU A N 1
ATOM 745 C CA . GLU A 1 100 ? -14.683 7.674 14.466 1.00 73.19 100 GLU A CA 1
ATOM 746 C C . GLU A 1 100 ? -13.720 7.568 13.259 1.00 73.19 100 GLU A C 1
ATOM 748 O O . GLU A 1 100 ? -14.130 7.792 12.123 1.00 73.19 100 GLU A O 1
ATOM 753 N N . ARG A 1 101 ? -12.430 7.254 13.469 1.00 88.00 101 ARG A N 1
ATOM 754 C CA . ARG A 1 101 ? -11.476 7.058 12.365 1.00 88.00 101 ARG A CA 1
ATOM 755 C C . ARG A 1 101 ? -11.975 5.925 11.480 1.00 88.00 101 ARG A C 1
ATOM 757 O O . ARG A 1 101 ? -12.133 4.796 11.941 1.00 88.00 101 ARG A O 1
ATOM 764 N N . GLU A 1 102 ? -12.118 6.223 10.203 1.00 92.50 102 GLU A N 1
ATOM 765 C CA . GLU A 1 102 ? -12.541 5.296 9.173 1.00 92.50 102 GLU A CA 1
ATOM 766 C C . GLU A 1 102 ? -11.512 5.247 8.045 1.00 92.50 102 GLU A C 1
ATOM 768 O O . GLU A 1 102 ? -11.049 6.293 7.607 1.00 92.50 102 GLU A O 1
ATOM 773 N N . LEU A 1 103 ? -11.150 4.062 7.554 1.00 93.88 103 LEU A N 1
ATOM 774 C CA . LEU A 1 103 ? -10.283 3.907 6.387 1.00 93.88 103 LEU A CA 1
ATOM 775 C C . LEU A 1 103 ? -11.133 3.874 5.113 1.00 93.88 103 LEU A C 1
ATOM 777 O O . LEU A 1 103 ? -11.997 3.014 4.969 1.00 93.88 103 LEU A O 1
ATOM 781 N N . ARG A 1 104 ? -10.862 4.789 4.179 1.00 94.31 104 ARG A N 1
ATOM 782 C CA . ARG A 1 104 ? -11.626 4.932 2.927 1.00 94.31 104 ARG A CA 1
ATOM 783 C C . ARG A 1 104 ? -10.881 4.417 1.710 1.00 94.31 104 ARG A C 1
ATOM 785 O O . ARG A 1 104 ? -11.494 3.889 0.788 1.00 94.31 104 ARG A O 1
ATOM 792 N N . LYS A 1 105 ? -9.563 4.605 1.679 1.00 95.31 105 LYS A N 1
ATOM 793 C CA . LYS A 1 105 ? -8.754 4.275 0.507 1.00 95.31 105 LYS A CA 1
ATOM 794 C C . LYS A 1 105 ? -7.317 3.969 0.900 1.00 95.31 105 LYS A C 1
ATOM 796 O O . LYS A 1 105 ? -6.769 4.641 1.772 1.00 95.31 105 LYS A O 1
ATOM 801 N N . ILE A 1 106 ? -6.710 2.999 0.228 1.00 95.44 106 ILE A N 1
ATOM 802 C CA . ILE A 1 106 ? -5.264 2.760 0.252 1.00 95.44 106 ILE A CA 1
ATOM 803 C C . ILE A 1 106 ? -4.742 2.905 -1.175 1.00 95.44 106 ILE A C 1
ATOM 805 O O . ILE A 1 106 ? -5.354 2.380 -2.104 1.00 95.44 106 ILE A O 1
ATOM 809 N N . VAL A 1 107 ? -3.624 3.604 -1.351 1.00 94.19 107 VAL A N 1
ATOM 810 C CA . VAL A 1 107 ? -2.925 3.696 -2.638 1.00 94.19 107 VAL A CA 1
ATOM 811 C C . VAL A 1 107 ? -1.514 3.155 -2.469 1.00 94.19 107 VAL A C 1
ATOM 813 O O . VAL A 1 107 ? -0.841 3.456 -1.488 1.00 94.19 107 VAL A O 1
ATOM 816 N N . VAL A 1 108 ? -1.074 2.332 -3.413 1.00 91.94 108 VAL A N 1
ATOM 817 C CA . VAL A 1 108 ? 0.269 1.757 -3.449 1.00 91.94 108 VAL A CA 1
ATOM 818 C C . VAL A 1 108 ? 0.920 2.078 -4.781 1.00 91.94 108 VAL A C 1
ATOM 820 O O . VAL A 1 108 ? 0.391 1.725 -5.835 1.00 91.94 108 VAL A O 1
ATOM 823 N N . TRP A 1 109 ? 2.119 2.647 -4.717 1.00 90.31 109 TRP A N 1
ATOM 824 C CA . TRP A 1 109 ? 2.979 2.900 -5.864 1.00 90.31 109 TRP A CA 1
ATOM 825 C C . TRP A 1 109 ? 4.199 1.978 -5.835 1.00 90.31 109 TRP A C 1
ATOM 827 O O . TRP A 1 109 ? 4.850 1.821 -4.798 1.00 90.31 109 TRP A O 1
ATOM 837 N N . TRP A 1 110 ? 4.552 1.389 -6.980 1.00 89.25 110 TRP A N 1
ATOM 838 C CA . TRP A 1 110 ? 5.768 0.579 -7.122 1.00 89.25 110 TRP A CA 1
ATOM 839 C C . TRP A 1 110 ? 6.446 0.783 -8.479 1.00 89.25 110 TRP A C 1
ATOM 841 O O . TRP A 1 110 ? 5.834 1.170 -9.475 1.00 89.25 110 TRP A O 1
ATOM 851 N N . SER A 1 111 ? 7.750 0.524 -8.526 1.00 85.88 111 SER A N 1
ATOM 852 C CA . SER A 1 111 ? 8.571 0.751 -9.712 1.00 85.88 111 SER A CA 1
ATOM 853 C C . SER A 1 111 ? 8.522 -0.424 -10.684 1.00 85.88 111 SER A C 1
ATOM 855 O O . SER A 1 111 ? 8.679 -1.578 -10.286 1.00 85.88 111 SER A O 1
ATOM 857 N N . LEU A 1 112 ? 8.432 -0.125 -11.985 1.00 90.38 112 LEU A N 1
ATOM 858 C CA . LEU A 1 112 ? 8.548 -1.121 -13.058 1.00 90.38 112 LEU A CA 1
ATOM 859 C C . LEU A 1 112 ? 9.966 -1.189 -13.661 1.00 90.38 112 LEU A C 1
ATOM 861 O O . LEU A 1 112 ? 10.210 -1.919 -14.621 1.00 90.38 112 LEU A O 1
ATOM 865 N N . ARG A 1 113 ? 10.938 -0.457 -13.099 1.00 85.06 113 ARG A N 1
ATOM 866 C CA . ARG A 1 113 ? 12.296 -0.311 -13.661 1.00 85.06 113 ARG A CA 1
ATOM 867 C C . ARG A 1 113 ? 13.165 -1.569 -13.542 1.00 85.06 113 ARG A C 1
ATOM 869 O O . ARG A 1 113 ? 14.103 -1.741 -14.330 1.00 85.06 113 ARG A O 1
ATOM 876 N N . ASP A 1 114 ? 12.855 -2.439 -12.583 1.00 83.38 114 ASP A N 1
ATOM 877 C CA . ASP A 1 114 ? 13.543 -3.707 -12.323 1.00 83.38 114 ASP A CA 1
ATOM 878 C C . ASP A 1 114 ? 12.672 -4.888 -12.780 1.00 83.38 114 ASP A C 1
ATOM 880 O O . ASP A 1 114 ? 11.581 -5.120 -12.260 1.00 83.38 114 ASP A O 1
ATOM 884 N N . SER A 1 115 ? 13.163 -5.676 -13.740 1.00 84.88 115 SER A N 1
ATOM 885 C CA . SER A 1 115 ? 12.447 -6.844 -14.270 1.00 84.88 115 SER A CA 1
ATOM 886 C C . SER A 1 115 ? 12.139 -7.909 -13.217 1.00 84.88 115 SER A C 1
ATOM 888 O O . SER A 1 115 ? 11.175 -8.647 -13.370 1.00 84.88 115 SER A O 1
ATOM 890 N N . ALA A 1 116 ? 12.938 -8.010 -12.155 1.00 85.56 116 ALA A N 1
ATOM 891 C CA . ALA A 1 116 ? 12.742 -9.000 -11.103 1.00 85.56 116 ALA A CA 1
ATOM 892 C C . ALA A 1 116 ? 11.707 -8.551 -10.048 1.00 85.56 116 ALA A C 1
ATOM 894 O O . ALA A 1 116 ? 11.180 -9.381 -9.301 1.00 85.56 116 ALA A O 1
ATOM 895 N N . ARG A 1 117 ? 11.411 -7.244 -9.989 1.00 86.62 117 ARG A N 1
ATOM 896 C CA . ARG A 1 117 ? 10.645 -6.590 -8.909 1.00 86.62 117 ARG A CA 1
ATOM 897 C C . ARG A 1 117 ? 9.520 -5.670 -9.405 1.00 86.62 117 ARG A C 1
ATOM 899 O O . ARG A 1 117 ? 9.005 -4.869 -8.635 1.00 86.62 117 ARG A O 1
ATOM 906 N N . SER A 1 118 ? 9.148 -5.790 -10.677 1.00 89.00 118 SER A N 1
ATOM 907 C CA . SER A 1 118 ? 8.111 -4.994 -11.359 1.00 89.00 118 SER A CA 1
ATOM 908 C C . SER A 1 118 ? 6.679 -5.483 -11.110 1.00 89.00 118 SER A C 1
ATOM 910 O O . SER A 1 118 ? 5.725 -4.889 -11.608 1.00 89.00 118 SER A O 1
ATOM 912 N N . GLY A 1 119 ? 6.508 -6.557 -10.339 1.00 92.38 119 GLY A N 1
ATOM 913 C CA . GLY A 1 119 ? 5.203 -7.074 -9.933 1.00 92.38 119 GLY A CA 1
ATOM 914 C C . GLY A 1 119 ? 4.953 -6.918 -8.437 1.00 92.38 119 GLY A C 1
ATOM 915 O O . GLY A 1 119 ? 5.897 -6.815 -7.654 1.00 92.38 119 GLY A O 1
ATOM 916 N N . ILE A 1 120 ? 3.679 -6.987 -8.062 1.00 93.62 120 ILE A N 1
ATOM 917 C CA . ILE A 1 120 ? 3.171 -6.968 -6.689 1.00 93.62 120 ILE A CA 1
ATOM 918 C C . ILE A 1 120 ? 2.465 -8.283 -6.354 1.00 93.62 120 ILE A C 1
ATOM 920 O O . ILE A 1 120 ? 1.908 -8.957 -7.224 1.00 93.62 120 ILE A O 1
ATOM 924 N N . ASN A 1 121 ? 2.477 -8.643 -5.076 1.00 94.88 121 ASN A N 1
ATOM 925 C CA . ASN A 1 121 ? 1.588 -9.644 -4.494 1.00 94.88 121 ASN A CA 1
ATOM 926 C C . ASN A 1 121 ? 1.301 -9.214 -3.056 1.00 94.88 121 ASN A C 1
ATOM 928 O O . ASN A 1 121 ? 2.075 -9.547 -2.165 1.00 94.88 121 ASN A O 1
ATOM 932 N N . VAL A 1 122 ? 0.267 -8.408 -2.841 1.00 94.06 122 VAL A N 1
ATOM 933 C CA . VAL A 1 122 ? 0.112 -7.628 -1.605 1.00 94.06 122 VAL A CA 1
ATOM 934 C C . VAL A 1 122 ? -1.209 -7.911 -0.919 1.00 94.06 122 VAL A C 1
ATOM 936 O O . VAL A 1 122 ? -2.211 -8.170 -1.576 1.00 94.06 1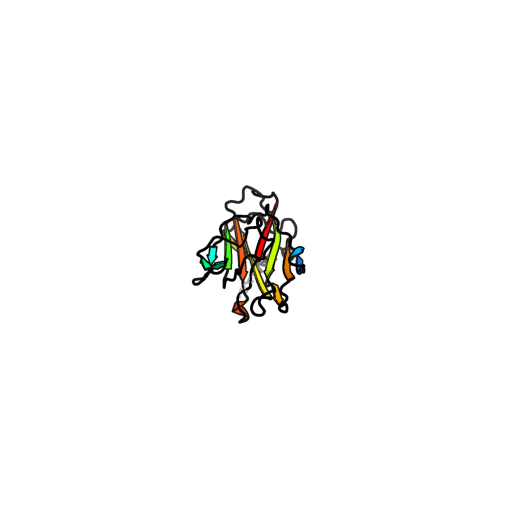22 VAL A O 1
ATOM 939 N N . LYS A 1 123 ? -1.207 -7.860 0.408 1.00 95.06 123 LYS A N 1
ATOM 940 C CA . LYS A 1 123 ? -2.403 -7.996 1.238 1.00 95.06 123 LYS A CA 1
ATOM 941 C C . LYS A 1 123 ? -2.419 -6.906 2.299 1.00 95.06 123 LYS A C 1
ATOM 943 O O . LYS A 1 123 ? -1.367 -6.549 2.829 1.00 95.06 123 LYS A O 1
ATOM 948 N N . PHE A 1 124 ? -3.610 -6.421 2.631 1.00 96.12 124 PHE A N 1
ATOM 949 C CA . PHE A 1 124 ? -3.800 -5.376 3.634 1.00 96.12 124 PHE A CA 1
ATOM 950 C C . PHE A 1 124 ? -4.531 -5.913 4.861 1.00 96.12 124 PHE A C 1
ATOM 952 O O . PHE A 1 124 ? -5.524 -6.635 4.729 1.00 96.12 124 PHE A O 1
ATOM 959 N N . GLN A 1 125 ? -4.058 -5.529 6.047 1.00 96.25 125 GLN A N 1
ATOM 960 C CA . GLN A 1 125 ? -4.737 -5.797 7.316 1.00 96.25 125 GLN A CA 1
ATOM 961 C C . GLN A 1 125 ? -4.813 -4.533 8.158 1.00 96.25 125 GLN A C 1
ATOM 963 O O . GLN A 1 125 ? -3.915 -3.699 8.100 1.00 96.25 125 GLN A O 1
ATOM 968 N N . VAL A 1 126 ? -5.829 -4.429 9.002 1.00 95.44 126 VAL A N 1
ATOM 969 C CA . VAL A 1 126 ? -5.908 -3.400 10.046 1.00 95.44 126 VAL A CA 1
ATOM 970 C C . VAL A 1 126 ? -5.972 -4.055 11.410 1.00 95.44 126 VAL A C 1
ATOM 972 O O . VAL A 1 126 ? -6.517 -5.150 11.542 1.00 95.44 126 VAL A O 1
ATOM 975 N N . HIS A 1 127 ? -5.421 -3.390 12.414 1.00 95.00 127 HIS A N 1
ATOM 976 C CA . HIS A 1 127 ? -5.621 -3.779 13.801 1.00 95.00 127 HIS A CA 1
ATOM 977 C C . HIS A 1 127 ? -6.863 -3.064 14.330 1.00 95.00 127 HIS A C 1
ATOM 979 O O . HIS A 1 127 ? -6.938 -1.834 14.320 1.00 95.00 127 HIS A O 1
ATOM 985 N N . ASP A 1 128 ? -7.874 -3.838 14.710 1.00 91.62 128 ASP A N 1
ATOM 986 C CA . ASP A 1 128 ? -9.098 -3.310 15.294 1.00 91.62 128 ASP A CA 1
ATOM 987 C C . ASP A 1 128 ? -8.816 -2.916 16.746 1.00 91.62 128 ASP A C 1
ATOM 989 O O . ASP A 1 128 ? -8.505 -3.753 17.593 1.00 91.62 128 ASP A O 1
ATOM 993 N N . PHE A 1 129 ? -8.943 -1.624 17.039 1.00 90.06 129 PHE A N 1
ATOM 994 C CA . PHE A 1 129 ? -8.621 -1.064 18.346 1.00 90.06 129 PHE A CA 1
ATOM 995 C C . PHE A 1 129 ? -9.547 -1.585 19.458 1.00 90.06 129 PHE A C 1
ATOM 997 O O . PHE A 1 129 ? -9.160 -1.645 20.623 1.00 90.06 129 PHE A O 1
ATOM 1004 N N . THR A 1 130 ? -10.787 -1.948 19.117 1.00 88.12 130 THR A N 1
ATOM 1005 C CA . THR A 1 130 ? -11.802 -2.376 20.093 1.00 88.12 130 THR A CA 1
ATOM 1006 C C . THR A 1 130 ? -11.583 -3.822 20.516 1.00 88.12 130 THR A C 1
ATOM 1008 O O . THR A 1 130 ? -11.741 -4.163 21.688 1.00 88.12 130 THR A O 1
ATOM 1011 N N . THR A 1 131 ? -11.254 -4.679 19.554 1.00 90.38 131 THR A N 1
ATOM 1012 C CA . THR A 1 131 ? -11.097 -6.123 19.763 1.00 90.38 131 THR A CA 1
ATOM 1013 C C . THR A 1 131 ? -9.650 -6.534 20.017 1.00 90.38 131 THR A C 1
ATOM 1015 O O . THR A 1 131 ? -9.430 -7.569 20.639 1.00 90.38 131 THR A O 1
ATOM 1018 N N . GLY A 1 132 ? -8.674 -5.726 19.592 1.00 91.81 132 GLY A N 1
ATOM 1019 C CA . GLY A 1 132 ? -7.248 -6.052 19.659 1.00 91.81 132 GLY A CA 1
ATOM 1020 C C . GLY A 1 132 ? -6.806 -7.088 18.621 1.00 91.81 132 GLY A C 1
ATOM 1021 O O . GLY A 1 132 ? -5.753 -7.705 18.777 1.00 91.81 132 GLY A O 1
ATOM 1022 N N . GLU A 1 133 ? -7.622 -7.328 17.593 1.00 94.31 133 GLU A N 1
ATOM 1023 C CA . GLU A 1 133 ? -7.384 -8.361 16.588 1.00 94.31 133 GLU A CA 1
ATOM 1024 C C . GLU A 1 133 ? -6.973 -7.759 15.243 1.00 94.31 133 GLU A C 1
ATOM 1026 O O . GLU A 1 133 ? -7.422 -6.684 14.835 1.00 94.31 133 GLU A O 1
ATOM 1031 N N . TRP A 1 134 ? -6.136 -8.492 14.509 1.00 94.75 134 TRP A N 1
ATOM 1032 C CA . TRP A 1 134 ? -5.811 -8.154 13.127 1.00 94.75 134 TRP A CA 1
ATOM 1033 C C . TRP A 1 134 ? -6.887 -8.685 12.187 1.00 94.75 134 TRP A C 1
ATOM 1035 O O . TRP A 1 134 ? -7.163 -9.884 12.151 1.00 94.75 134 TRP A O 1
ATOM 1045 N N . ARG A 1 135 ? -7.454 -7.793 11.378 1.00 93.88 135 ARG A N 1
ATOM 1046 C CA . ARG A 1 135 ? -8.481 -8.111 10.390 1.00 93.88 135 ARG A CA 1
ATOM 1047 C C . ARG A 1 135 ? -7.951 -7.928 8.979 1.00 93.88 135 ARG A C 1
ATOM 1049 O O . ARG A 1 135 ? -7.422 -6.871 8.634 1.00 93.88 135 ARG A O 1
ATOM 1056 N N . ASP A 1 136 ? -8.165 -8.937 8.147 1.00 94.44 136 ASP A N 1
ATOM 1057 C CA . ASP A 1 136 ? -7.900 -8.861 6.715 1.00 94.44 136 ASP A CA 1
ATOM 1058 C C . ASP A 1 136 ? -8.881 -7.906 6.030 1.00 94.44 136 ASP A C 1
ATOM 1060 O O . ASP A 1 136 ? -10.092 -8.010 6.217 1.00 94.44 136 ASP A O 1
ATOM 1064 N N . LEU A 1 137 ? -8.359 -6.987 5.217 1.00 94.06 137 LEU A N 1
ATOM 1065 C CA . LEU A 1 137 ? -9.181 -6.152 4.335 1.00 94.06 137 LEU A CA 1
ATOM 1066 C C . LEU A 1 137 ? -9.387 -6.804 2.966 1.00 94.06 137 LEU A C 1
ATOM 1068 O O . LEU A 1 137 ? -10.371 -6.540 2.287 1.00 94.06 137 LEU A O 1
ATOM 1072 N N . THR A 1 138 ? -8.419 -7.612 2.542 1.00 90.56 138 THR A N 1
ATOM 1073 C CA . THR A 1 138 ? -8.323 -8.199 1.203 1.00 90.56 138 THR A CA 1
ATOM 1074 C C . THR A 1 138 ? -7.654 -9.566 1.289 1.00 90.56 138 THR A C 1
ATOM 1076 O O . THR A 1 138 ? -6.881 -9.828 2.214 1.00 90.56 138 THR A O 1
ATOM 1079 N N . ASP A 1 139 ? -7.904 -10.421 0.301 1.00 94.31 139 ASP A N 1
ATOM 1080 C CA . ASP A 1 139 ? -6.955 -11.477 -0.053 1.00 94.31 139 ASP A CA 1
ATOM 1081 C C . ASP A 1 139 ? -5.730 -10.880 -0.768 1.00 94.31 139 ASP A C 1
ATOM 1083 O O . ASP A 1 139 ? -5.657 -9.678 -1.020 1.00 94.31 139 ASP A O 1
ATOM 1087 N N . PHE A 1 140 ? -4.743 -11.712 -1.105 1.00 95.38 140 PHE A N 1
ATOM 1088 C CA . PHE A 1 140 ? -3.590 -11.246 -1.873 1.00 95.38 140 PHE A CA 1
ATOM 1089 C C . PHE A 1 140 ? -4.000 -10.745 -3.265 1.00 95.38 140 PHE A C 1
ATOM 1091 O O . PHE A 1 140 ? -4.501 -11.503 -4.096 1.00 95.38 140 PHE A O 1
ATOM 1098 N N . ILE A 1 141 ? -3.708 -9.475 -3.531 1.00 96.81 141 ILE A N 1
ATOM 1099 C CA . ILE A 1 141 ? -3.864 -8.826 -4.827 1.00 96.81 141 ILE A CA 1
ATOM 1100 C C . ILE A 1 141 ? -2.538 -8.932 -5.574 1.00 96.81 141 ILE A C 1
ATOM 1102 O O . ILE A 1 141 ? -1.497 -8.462 -5.107 1.00 96.81 141 ILE A O 1
ATOM 1106 N N . ARG A 1 142 ? -2.576 -9.547 -6.757 1.00 96.19 142 ARG A N 1
ATOM 1107 C CA . ARG A 1 142 ? -1.390 -9.806 -7.571 1.00 96.19 142 ARG A CA 1
ATOM 1108 C C . ARG A 1 142 ? -1.502 -9.144 -8.934 1.00 96.19 142 ARG A C 1
ATOM 1110 O O . ARG A 1 142 ? -2.479 -9.348 -9.644 1.00 96.19 142 ARG A O 1
ATOM 1117 N 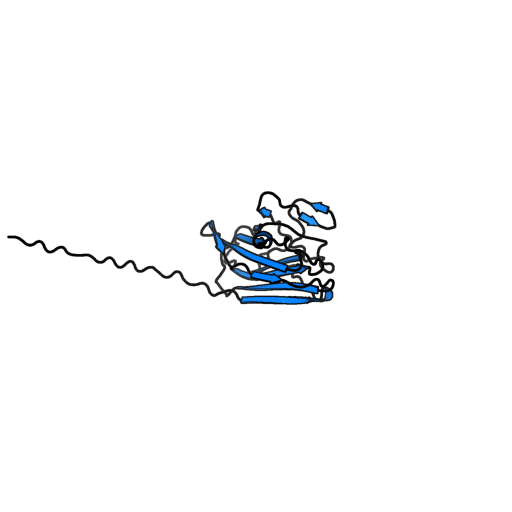N . GLN A 1 143 ? -0.429 -8.471 -9.330 1.00 96.88 143 GLN A N 1
ATOM 1118 C CA . GLN A 1 143 ? -0.232 -7.978 -10.686 1.00 96.88 143 GLN A CA 1
ATOM 1119 C C . GLN A 1 143 ? 1.248 -8.081 -11.039 1.00 96.88 143 GLN A C 1
ATOM 1121 O O . GLN A 1 143 ? 2.100 -7.603 -10.298 1.00 96.88 143 GLN A O 1
ATOM 1126 N N . ASP A 1 144 ? 1.552 -8.679 -12.186 1.00 93.50 144 ASP A N 1
ATOM 1127 C CA . ASP A 1 144 ? 2.897 -8.689 -12.756 1.00 93.50 144 ASP A CA 1
ATOM 1128 C C . ASP A 1 144 ? 2.915 -7.783 -13.996 1.00 93.50 144 ASP A C 1
ATOM 1130 O O . ASP A 1 144 ? 1.982 -7.800 -14.803 1.00 93.50 144 ASP A O 1
ATOM 1134 N N . TYR A 1 145 ? 3.975 -6.995 -14.154 1.00 92.31 145 TYR A N 1
ATOM 1135 C CA . TYR A 1 145 ? 4.208 -6.164 -15.334 1.00 92.31 145 TYR A CA 1
ATOM 1136 C C . TYR A 1 145 ? 5.584 -6.464 -15.934 1.00 92.31 145 TYR A C 1
ATOM 1138 O O . TYR A 1 145 ? 6.476 -6.932 -15.223 1.00 92.31 145 TYR A O 1
ATOM 1146 N N . PRO A 1 146 ? 5.789 -6.221 -17.241 1.00 91.75 146 PRO A N 1
ATOM 1147 C CA . PRO A 1 146 ? 7.128 -6.233 -17.808 1.00 91.75 146 PRO A CA 1
ATOM 1148 C C . PRO A 1 146 ? 7.945 -5.038 -17.292 1.00 91.75 146 PRO A C 1
ATOM 1150 O O . PRO A 1 146 ? 7.418 -4.079 -16.728 1.00 91.75 146 PRO A O 1
ATOM 1153 N N . ARG A 1 147 ? 9.263 -5.087 -17.513 1.00 90.75 147 ARG A N 1
ATOM 1154 C CA . ARG A 1 147 ? 10.158 -3.977 -17.174 1.00 90.75 147 ARG A CA 1
ATOM 1155 C C . ARG A 1 147 ? 9.871 -2.762 -18.055 1.00 90.75 147 ARG A C 1
ATOM 1157 O O . ARG A 1 147 ? 10.076 -2.830 -19.265 1.00 90.75 147 ARG A O 1
ATOM 1164 N N . GLU A 1 148 ? 9.538 -1.637 -17.435 1.00 91.25 148 GLU A N 1
ATOM 1165 C CA . GLU A 1 148 ? 9.276 -0.353 -18.093 1.00 91.25 148 GLU A CA 1
ATOM 1166 C C . GLU A 1 148 ? 9.868 0.776 -17.231 1.00 91.25 148 GLU A C 1
ATOM 1168 O O . GLU A 1 148 ? 9.409 1.036 -16.127 1.00 91.25 148 GLU A O 1
ATOM 1173 N N . ALA A 1 149 ? 10.946 1.423 -17.688 1.00 84.50 149 ALA A N 1
ATOM 1174 C CA . ALA A 1 149 ? 11.714 2.351 -16.844 1.00 84.50 149 ALA A CA 1
ATOM 1175 C C . ALA A 1 149 ? 11.007 3.690 -16.571 1.00 84.50 149 ALA A C 1
ATOM 1177 O O . ALA A 1 149 ? 11.282 4.316 -15.551 1.00 84.50 149 ALA A O 1
ATOM 1178 N N . GLU A 1 150 ? 10.127 4.114 -17.476 1.00 86.94 150 GLU A N 1
ATOM 1179 C CA . GLU A 1 150 ? 9.414 5.399 -17.427 1.00 86.94 150 GLU A CA 1
ATOM 1180 C C . GLU A 1 150 ? 7.996 5.260 -16.857 1.00 86.94 150 GLU A C 1
ATOM 1182 O O . GLU A 1 150 ? 7.228 6.219 -16.858 1.00 86.94 150 GLU A O 1
ATOM 1187 N N . MET A 1 151 ? 7.655 4.072 -16.348 1.00 91.00 151 MET A N 1
ATOM 1188 C CA . MET A 1 151 ? 6.334 3.748 -15.823 1.00 91.00 151 MET A CA 1
ATOM 1189 C C . MET A 1 151 ? 6.421 3.249 -14.379 1.00 91.00 151 MET A C 1
ATOM 1191 O O . MET A 1 151 ? 7.394 2.614 -13.957 1.00 91.00 151 MET A O 1
ATOM 1195 N N . VAL A 1 152 ? 5.351 3.493 -13.636 1.00 91.75 152 VAL A N 1
ATOM 1196 C CA . VAL A 1 152 ? 5.099 2.949 -12.302 1.00 91.75 152 VAL A CA 1
ATOM 1197 C C . VAL A 1 152 ? 3.784 2.182 -12.310 1.00 91.75 152 VAL A C 1
ATOM 1199 O O . VAL A 1 152 ? 2.892 2.456 -13.116 1.00 91.75 152 VAL A O 1
ATOM 1202 N N . GLY A 1 153 ? 3.672 1.194 -11.431 1.00 93.62 153 GLY A N 1
ATOM 1203 C CA . GLY A 1 153 ? 2.388 0.587 -11.119 1.00 93.62 153 GLY A CA 1
ATOM 1204 C C . GLY A 1 153 ? 1.692 1.370 -10.012 1.00 93.62 153 GLY A C 1
ATOM 1205 O O . GLY A 1 153 ? 2.353 1.866 -9.097 1.00 93.62 153 GLY A O 1
ATOM 1206 N N . CYS A 1 154 ? 0.369 1.461 -10.107 1.00 94.81 154 CYS A N 1
ATOM 1207 C CA . CYS A 1 154 ? -0.494 2.024 -9.080 1.00 94.81 154 CYS A CA 1
ATOM 1208 C C . CYS A 1 154 ? -1.599 1.026 -8.750 1.00 94.81 154 CYS A C 1
ATOM 1210 O O . CYS A 1 154 ? -2.260 0.514 -9.653 1.00 94.81 154 CYS A O 1
ATOM 1212 N N . LEU A 1 155 ? -1.790 0.743 -7.467 1.00 97.06 155 LEU A N 1
ATOM 1213 C CA . LEU A 1 155 ? -2.928 -0.007 -6.954 1.00 97.06 155 LEU A CA 1
ATOM 1214 C C . LEU A 1 155 ? -3.726 0.936 -6.068 1.00 97.06 155 LEU A C 1
ATOM 1216 O O . LEU A 1 155 ? -3.179 1.499 -5.124 1.00 97.06 155 LEU A O 1
ATOM 1220 N N . THR A 1 156 ? -5.017 1.067 -6.353 1.00 97.25 156 THR A N 1
ATOM 1221 C CA . THR A 1 156 ? -5.978 1.772 -5.508 1.00 97.25 156 THR A CA 1
ATOM 1222 C C . THR A 1 156 ? -6.971 0.764 -4.943 1.00 97.25 156 THR A C 1
ATOM 1224 O O . THR A 1 156 ? -7.649 0.060 -5.687 1.00 97.25 156 THR A O 1
ATOM 1227 N N . LEU A 1 157 ? -7.040 0.686 -3.616 1.00 97.56 157 LEU A N 1
ATOM 1228 C CA . LEU A 1 157 ? -8.036 -0.080 -2.877 1.00 97.56 157 LEU A CA 1
ATOM 1229 C C . LEU A 1 157 ? -9.049 0.896 -2.283 1.00 97.56 157 LEU A C 1
ATOM 1231 O O . LEU A 1 157 ? -8.698 1.653 -1.377 1.00 97.56 157 LEU A O 1
ATOM 1235 N N . THR A 1 158 ? -10.291 0.862 -2.752 1.00 97.19 158 THR A N 1
ATOM 1236 C CA . THR A 1 158 ? -11.381 1.691 -2.224 1.00 97.19 158 THR A CA 1
ATOM 1237 C C . THR A 1 158 ? -12.265 0.851 -1.313 1.00 97.19 158 THR A C 1
ATOM 1239 O O . THR A 1 158 ? -12.768 -0.203 -1.704 1.00 97.19 158 THR A O 1
ATOM 1242 N N . LEU A 1 159 ? -12.443 1.313 -0.077 1.00 95.44 159 LEU A N 1
ATOM 1243 C CA . LEU A 1 159 ? -13.226 0.627 0.944 1.00 95.44 159 LEU A CA 1
ATOM 1244 C C . LEU A 1 159 ? -14.628 1.237 1.024 1.00 95.44 159 LEU A C 1
ATOM 1246 O O . LEU A 1 159 ? -14.757 2.465 0.968 1.00 95.44 159 LEU A O 1
ATOM 1250 N N . PRO A 1 160 ? -15.679 0.414 1.171 1.00 93.12 160 PRO A N 1
ATOM 1251 C CA . PRO A 1 160 ? -17.024 0.935 1.332 1.00 93.12 160 PRO A CA 1
ATOM 1252 C C . PRO A 1 160 ? -17.155 1.741 2.624 1.00 93.12 160 PRO A C 1
ATOM 1254 O O . PRO A 1 160 ? -16.527 1.449 3.644 1.00 93.12 160 PRO A O 1
ATOM 1257 N N . GLU A 1 161 ? -18.011 2.756 2.562 1.00 92.12 161 GLU A N 1
ATOM 1258 C CA . GLU A 1 161 ? -18.306 3.616 3.698 1.00 92.12 161 GLU A CA 1
ATOM 1259 C C . GLU A 1 161 ? -18.802 2.814 4.902 1.00 92.12 161 GLU A C 1
ATOM 1261 O O . GLU A 1 161 ? -19.784 2.080 4.851 1.00 92.12 161 GLU A O 1
ATOM 1266 N N . GLY A 1 162 ? -18.127 3.022 6.015 1.00 89.50 162 GLY A N 1
ATOM 1267 C CA . GLY A 1 162 ? -18.441 2.533 7.333 1.00 89.50 162 GLY A CA 1
ATOM 1268 C C . GLY A 1 162 ? -17.832 1.179 7.682 1.00 89.50 162 GLY A C 1
ATOM 1269 O O . GLY A 1 162 ? -17.940 0.776 8.839 1.00 89.50 162 GLY A O 1
ATOM 1270 N N . GLU A 1 163 ? -17.175 0.505 6.737 1.00 90.19 163 GLU A N 1
ATOM 1271 C CA . GLU A 1 163 ? -16.731 -0.890 6.889 1.00 90.19 163 GLU A CA 1
ATOM 1272 C C . GLU A 1 163 ? -15.456 -1.053 7.727 1.00 90.19 163 GLU A C 1
ATOM 1274 O O . GLU A 1 163 ? -15.235 -2.079 8.386 1.00 90.19 163 GLU A O 1
ATOM 1279 N N . VAL A 1 164 ? -14.573 -0.054 7.702 1.00 92.00 164 VAL A N 1
ATOM 1280 C CA . VAL A 1 164 ? -13.281 -0.100 8.395 1.00 92.00 164 VAL A CA 1
ATOM 1281 C C . VAL A 1 164 ? -13.166 1.072 9.351 1.00 92.00 164 VAL A C 1
ATOM 1283 O O . VAL A 1 164 ? -12.654 2.123 8.985 1.00 92.00 164 VAL A O 1
ATOM 1286 N N . LYS A 1 165 ? -13.638 0.888 10.585 1.00 91.25 165 LYS A N 1
ATOM 1287 C CA . LYS A 1 165 ? -13.616 1.911 11.639 1.00 91.25 165 LYS A CA 1
ATOM 1288 C C . LYS A 1 165 ? -12.734 1.504 12.810 1.00 91.25 165 LYS A C 1
ATOM 1290 O O . LYS A 1 165 ? -12.425 0.329 12.963 1.00 91.25 165 LYS A O 1
ATOM 1295 N N . ASN A 1 166 ? -12.399 2.477 13.659 1.00 88.31 166 ASN A N 1
ATOM 1296 C CA . ASN A 1 166 ? -11.774 2.269 14.969 1.00 88.31 166 ASN A CA 1
ATOM 1297 C C . ASN A 1 166 ? -10.532 1.372 14.893 1.00 88.31 166 ASN A C 1
ATOM 1299 O O . ASN A 1 166 ? -10.410 0.399 15.630 1.00 88.31 166 ASN A O 1
ATOM 1303 N 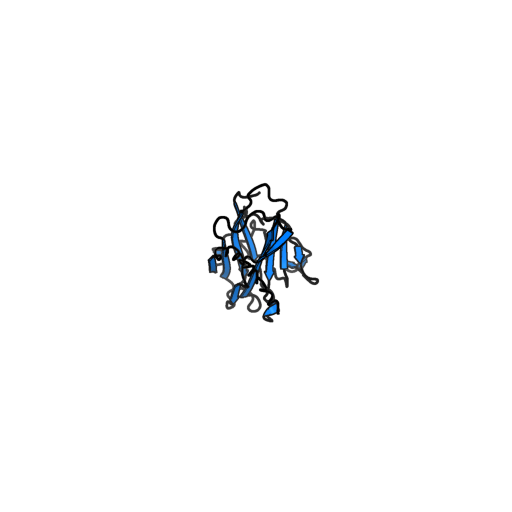N . PHE A 1 167 ? -9.621 1.697 13.983 1.00 92.12 167 PHE A N 1
ATOM 1304 C CA . PHE A 1 167 ? -8.348 1.004 13.837 1.00 92.12 167 PHE A CA 1
ATOM 1305 C C . PHE A 1 167 ? -7.194 1.924 14.248 1.00 92.12 167 PHE A C 1
ATOM 1307 O O . PHE A 1 167 ? -7.240 3.147 14.049 1.00 92.12 167 PHE A O 1
ATOM 1314 N N . ASP A 1 168 ? -6.162 1.342 14.840 1.00 91.50 168 ASP A N 1
ATOM 1315 C CA . ASP A 1 168 ? -4.973 2.040 15.340 1.00 91.50 168 ASP A CA 1
ATOM 1316 C C . ASP A 1 168 ? -3.711 1.728 14.527 1.00 91.50 168 ASP A C 1
ATOM 1318 O O . ASP A 1 168 ? -2.776 2.526 14.567 1.00 91.50 168 ASP A O 1
ATOM 1322 N N . SER A 1 169 ? -3.706 0.651 13.736 1.00 93.31 169 SER A N 1
ATOM 1323 C CA . SER A 1 169 ? -2.574 0.273 12.887 1.00 93.31 169 SER A CA 1
ATOM 1324 C C . SER A 1 169 ? -3.005 -0.323 11.544 1.00 93.31 169 SER A C 1
ATOM 1326 O O . SER A 1 169 ? -4.067 -0.937 11.411 1.00 93.31 169 SER A O 1
ATOM 1328 N N . LEU A 1 170 ? -2.142 -0.163 10.539 1.00 94.00 170 LEU A N 1
ATOM 1329 C CA . LEU A 1 170 ? -2.282 -0.715 9.189 1.00 94.00 170 LEU A CA 1
ATOM 1330 C C . LEU A 1 170 ? -1.069 -1.592 8.865 1.00 94.00 170 LEU A C 1
ATOM 1332 O O . LEU A 1 170 ? 0.070 -1.196 9.105 1.00 94.00 170 LEU A O 1
ATOM 1336 N N . ARG A 1 171 ? -1.305 -2.759 8.266 1.00 93.00 171 ARG A N 1
ATOM 1337 C CA . ARG A 1 171 ? -0.272 -3.622 7.691 1.00 93.00 171 ARG A CA 1
ATOM 1338 C C . ARG A 1 171 ? -0.388 -3.698 6.181 1.00 93.00 171 ARG A C 1
ATOM 1340 O O . ARG A 1 171 ? -1.477 -3.903 5.642 1.00 93.00 171 ARG A O 1
ATOM 1347 N N . VAL A 1 172 ? 0.768 -3.654 5.533 1.00 92.44 172 VAL A N 1
ATOM 1348 C CA . VAL A 1 172 ? 0.958 -4.031 4.135 1.00 92.44 172 VAL A CA 1
ATOM 1349 C C . VAL A 1 172 ? 1.865 -5.251 4.105 1.00 92.44 172 VAL A C 1
ATOM 1351 O O . VAL A 1 172 ? 3.013 -5.198 4.540 1.00 92.44 172 VAL A O 1
ATOM 1354 N N . ILE A 1 173 ? 1.345 -6.371 3.623 1.00 91.25 173 ILE A N 1
ATOM 1355 C CA . ILE A 1 173 ? 2.061 -7.644 3.582 1.00 91.25 173 ILE A CA 1
ATOM 1356 C C . ILE A 1 173 ? 2.546 -7.873 2.156 1.00 91.25 173 ILE A C 1
ATOM 1358 O O . ILE A 1 173 ? 1.727 -8.100 1.264 1.00 91.25 173 ILE A O 1
ATOM 1362 N N . ASP A 1 174 ? 3.864 -7.867 1.942 1.00 88.69 174 ASP A N 1
ATOM 1363 C CA . ASP A 1 174 ? 4.447 -8.287 0.668 1.00 88.69 174 ASP A CA 1
ATOM 1364 C C . ASP A 1 174 ? 4.570 -9.820 0.607 1.00 88.69 174 ASP A C 1
ATOM 1366 O O . ASP A 1 174 ? 5.468 -10.443 1.178 1.00 88.69 174 ASP A O 1
ATOM 1370 N N . GLY A 1 175 ? 3.649 -10.443 -0.120 1.00 90.06 175 GLY A N 1
ATOM 1371 C CA . GLY A 1 175 ? 3.584 -11.878 -0.356 1.00 90.06 175 GLY A CA 1
ATOM 1372 C C . GLY A 1 175 ? 4.407 -12.370 -1.547 1.00 90.06 175 GLY A C 1
ATOM 1373 O O . GLY A 1 175 ? 4.258 -13.535 -1.921 1.00 90.06 175 GLY A O 1
ATOM 1374 N N . ARG A 1 176 ? 5.252 -11.560 -2.202 1.00 89.50 176 ARG A N 1
ATOM 1375 C CA . ARG A 1 176 ? 6.033 -11.993 -3.388 1.00 89.50 176 ARG A CA 1
ATOM 1376 C C . ARG A 1 176 ? 6.868 -13.251 -3.131 1.00 89.50 176 ARG A C 1
ATOM 1378 O O . ARG A 1 176 ? 6.953 -14.138 -3.983 1.00 89.50 176 ARG A O 1
ATOM 1385 N N . ARG A 1 177 ? 7.410 -13.403 -1.920 1.00 84.19 177 ARG A N 1
ATOM 1386 C CA . ARG A 1 177 ? 8.167 -14.603 -1.522 1.00 84.19 177 ARG A CA 1
ATOM 1387 C C . ARG A 1 177 ? 7.314 -15.870 -1.458 1.00 84.19 177 ARG A C 1
ATOM 1389 O O . ARG A 1 177 ? 7.830 -16.942 -1.771 1.00 84.19 177 ARG A O 1
ATOM 1396 N N . LEU A 1 178 ? 6.019 -15.758 -1.150 1.00 87.88 178 LEU A N 1
ATOM 1397 C CA . LEU A 1 178 ? 5.087 -16.896 -1.160 1.00 87.88 178 LEU A CA 1
ATOM 1398 C C . LEU A 1 178 ? 4.957 -17.508 -2.563 1.00 87.88 178 LEU A C 1
ATOM 1400 O O . LEU A 1 178 ? 4.733 -18.707 -2.699 1.00 87.88 178 LEU A O 1
ATOM 1404 N N . ILE A 1 179 ? 5.175 -16.701 -3.605 1.00 88.69 179 ILE A N 1
ATOM 1405 C CA . ILE A 1 179 ? 5.172 -17.126 -5.010 1.00 88.69 179 ILE A CA 1
ATOM 1406 C C . ILE A 1 179 ? 6.587 -17.251 -5.598 1.00 88.69 179 ILE A C 1
ATOM 1408 O O . ILE A 1 179 ? 6.753 -17.260 -6.815 1.00 88.69 179 ILE A O 1
ATOM 1412 N N . LYS A 1 180 ? 7.612 -17.373 -4.740 1.00 88.94 180 LYS A N 1
ATOM 1413 C CA . LYS A 1 180 ? 9.031 -17.525 -5.117 1.00 88.94 180 LYS A CA 1
ATOM 1414 C C . LYS A 1 180 ? 9.567 -16.390 -5.999 1.00 88.94 180 LYS A C 1
ATOM 1416 O O . LYS A 1 180 ? 10.509 -16.597 -6.762 1.00 88.94 180 LYS A O 1
ATOM 1421 N N . ALA A 1 181 ? 8.994 -15.197 -5.878 1.00 86.62 181 ALA A N 1
ATOM 1422 C CA . ALA A 1 181 ? 9.444 -14.012 -6.584 1.00 86.62 181 ALA A CA 1
ATOM 1423 C C . ALA A 1 181 ? 10.190 -13.056 -5.632 1.00 86.62 181 ALA A C 1
ATOM 1425 O O . ALA A 1 181 ? 9.920 -13.060 -4.427 1.00 86.62 181 ALA A O 1
ATOM 1426 N N . PRO A 1 182 ? 11.136 -12.241 -6.133 1.00 84.00 182 PRO A N 1
ATOM 1427 C CA . PRO A 1 182 ? 11.755 -11.183 -5.338 1.00 84.00 182 PRO A CA 1
ATOM 1428 C C . PRO A 1 182 ? 10.722 -10.169 -4.833 1.00 84.00 182 PRO A C 1
ATOM 1430 O O . PRO A 1 182 ? 9.733 -9.908 -5.528 1.00 84.00 182 PRO A O 1
ATOM 1433 N N . GLY A 1 183 ? 10.980 -9.599 -3.649 1.00 81.12 183 GLY A N 1
ATOM 1434 C CA . GLY A 1 183 ? 10.151 -8.557 -3.041 1.00 81.12 183 GLY A CA 1
ATOM 1435 C C . GLY A 1 183 ? 9.906 -7.374 -3.974 1.00 81.12 183 GLY A C 1
ATOM 1436 O O . GLY A 1 183 ? 10.764 -7.027 -4.801 1.00 81.12 183 GLY A O 1
ATOM 1437 N N . THR A 1 184 ? 8.722 -6.791 -3.828 1.00 84.81 184 THR A N 1
ATOM 1438 C CA . THR A 1 184 ? 8.230 -5.653 -4.602 1.00 84.81 184 THR A CA 1
ATOM 1439 C C . THR A 1 184 ? 9.178 -4.471 -4.442 1.00 84.81 184 THR A C 1
ATOM 1441 O O . THR A 1 184 ? 9.738 -4.235 -3.367 1.00 84.81 184 THR A O 1
ATOM 1444 N N . ARG A 1 185 ? 9.371 -3.715 -5.526 1.00 81.44 185 ARG A N 1
ATOM 1445 C CA . ARG A 1 185 ? 10.112 -2.457 -5.477 1.00 81.44 185 ARG A CA 1
ATOM 1446 C C . ARG A 1 185 ? 9.170 -1.290 -5.180 1.00 81.44 185 ARG A C 1
ATOM 1448 O O . ARG A 1 185 ? 8.680 -0.641 -6.103 1.00 81.44 185 ARG A O 1
ATOM 1455 N N . TRP A 1 186 ? 8.897 -1.072 -3.902 1.00 82.06 186 TRP A N 1
ATOM 1456 C CA . TRP A 1 186 ? 7.975 -0.057 -3.398 1.00 82.06 186 TRP A CA 1
ATOM 1457 C C . TRP A 1 186 ? 8.449 1.367 -3.708 1.00 82.06 186 TRP A C 1
ATOM 1459 O O . TRP A 1 186 ? 9.648 1.631 -3.788 1.00 82.06 186 TRP A O 1
ATOM 1469 N N . ILE A 1 187 ? 7.494 2.272 -3.901 1.00 81.62 187 ILE A N 1
ATOM 1470 C CA . ILE A 1 187 ? 7.740 3.711 -4.021 1.00 81.62 187 ILE A CA 1
ATOM 1471 C C . ILE A 1 187 ? 7.054 4.445 -2.867 1.00 81.62 187 ILE A C 1
ATOM 1473 O O . ILE A 1 187 ? 7.731 5.168 -2.153 1.00 81.62 187 ILE A O 1
ATOM 1477 N N . GLU A 1 188 ? 5.747 4.249 -2.685 1.00 82.56 188 GLU A N 1
ATOM 1478 C CA . GLU A 1 188 ? 4.946 4.950 -1.670 1.00 82.56 188 GLU A CA 1
ATOM 1479 C C . GLU A 1 188 ? 3.726 4.100 -1.296 1.00 82.56 188 GLU A C 1
ATOM 1481 O O . GLU A 1 188 ? 3.173 3.384 -2.143 1.00 82.56 188 GLU A O 1
ATOM 1486 N N . VAL A 1 189 ? 3.293 4.198 -0.040 1.00 87.75 189 VAL A N 1
ATOM 1487 C CA . VAL A 1 189 ? 1.978 3.732 0.407 1.00 87.75 189 VAL A CA 1
ATOM 1488 C C . VAL A 1 189 ? 1.234 4.890 1.059 1.00 87.75 189 VAL A C 1
ATOM 1490 O O . VAL A 1 189 ? 1.750 5.550 1.954 1.00 87.75 189 VAL A O 1
ATOM 1493 N N . GLU A 1 190 ? -0.016 5.082 0.657 1.00 89.75 190 GLU A N 1
ATOM 1494 C CA . GLU A 1 190 ? -0.895 6.124 1.174 1.00 89.75 190 GLU A CA 1
ATOM 1495 C C . GLU A 1 190 ? -2.136 5.499 1.808 1.00 89.75 190 GLU A C 1
ATOM 1497 O O . GLU A 1 190 ? -2.716 4.559 1.257 1.00 89.75 190 GLU A O 1
ATOM 1502 N N . ALA A 1 191 ? -2.602 6.065 2.921 1.00 91.81 191 ALA A N 1
ATOM 1503 C CA . ALA A 1 191 ? -3.898 5.729 3.505 1.00 91.81 191 ALA A CA 1
ATOM 1504 C C . ALA A 1 191 ? -4.745 6.990 3.696 1.00 91.81 191 ALA A C 1
ATOM 1506 O O . ALA A 1 191 ? -4.291 7.978 4.271 1.00 91.81 191 ALA A O 1
ATOM 1507 N N . TYR A 1 192 ? -5.990 6.945 3.233 1.00 92.00 192 TYR A N 1
ATOM 1508 C CA . TYR A 1 192 ? -6.947 8.043 3.330 1.00 92.00 192 TYR A CA 1
ATOM 1509 C C . TYR A 1 192 ? -8.002 7.679 4.362 1.00 92.00 192 TYR A C 1
ATOM 1511 O O . TYR A 1 192 ? -8.656 6.635 4.242 1.00 92.00 192 TYR A O 1
ATOM 1519 N N . THR A 1 193 ? -8.170 8.538 5.363 1.00 90.88 193 THR A N 1
ATOM 1520 C CA . THR A 1 193 ? -9.075 8.287 6.485 1.00 90.88 193 THR A CA 1
ATOM 1521 C C . THR A 1 193 ? -10.135 9.366 6.613 1.00 90.88 193 THR A C 1
ATOM 1523 O O . THR A 1 193 ? -9.920 10.486 6.188 1.00 90.88 193 THR A O 1
ATOM 1526 N N . PHE A 1 194 ? -11.264 9.058 7.239 1.00 86.88 194 PHE A N 1
ATOM 1527 C CA . PHE A 1 194 ? -12.258 10.054 7.624 1.00 86.88 194 PHE A CA 1
ATOM 1528 C C . PHE A 1 194 ? -12.543 9.974 9.135 1.00 86.88 194 PHE A C 1
ATOM 1530 O O . PHE A 1 194 ? -12.715 8.865 9.630 1.00 86.88 194 PHE A O 1
ATOM 1537 N N . PRO A 1 195 ? -12.606 11.096 9.874 1.00 81.06 195 PRO A N 1
ATOM 1538 C CA . PRO A 1 195 ? -12.023 12.380 9.485 1.00 81.06 195 PRO A CA 1
ATOM 1539 C C . PRO A 1 195 ? -10.515 12.226 9.218 1.00 81.06 195 PRO A C 1
ATOM 1541 O O . PRO A 1 195 ? -9.885 11.290 9.719 1.00 81.06 195 PRO A O 1
ATOM 1544 N N . ASP A 1 196 ? -9.941 13.125 8.418 1.00 68.38 196 ASP A N 1
ATOM 1545 C CA . ASP A 1 196 ? -8.499 13.136 8.154 1.00 68.38 196 ASP A CA 1
ATOM 1546 C C . ASP A 1 196 ? -7.750 13.400 9.470 1.00 68.38 196 ASP A C 1
ATOM 1548 O O . ASP A 1 196 ? -7.674 14.530 9.957 1.00 68.38 196 ASP A O 1
ATOM 1552 N N . ASN A 1 197 ? -7.232 12.335 10.085 1.00 57.75 197 ASN A N 1
ATOM 1553 C CA . ASN A 1 197 ? -6.471 12.427 11.323 1.00 57.75 197 ASN A CA 1
ATOM 1554 C C . ASN A 1 197 ? -5.028 12.811 10.985 1.00 57.75 197 ASN A C 1
ATOM 1556 O O . ASN A 1 197 ? -4.205 11.937 10.707 1.00 57.75 197 ASN A O 1
ATOM 1560 N N . LYS A 1 198 ? -4.748 14.118 11.019 1.00 57.25 198 LYS A N 1
ATOM 1561 C CA . LYS A 1 198 ? -3.383 14.645 11.144 1.00 57.25 198 LYS A CA 1
ATOM 1562 C C . LYS A 1 198 ? -2.826 14.308 12.528 1.00 57.25 198 LYS A C 1
ATOM 1564 O O . LYS A 1 198 ? -3.538 14.577 13.523 1.00 57.25 198 LYS A O 1
#

Sequence (198 aa):
MRTHAVLAVVLALALAAAPVLAAPEVEITKVAVTEMTMNPDNALSQRPFELEGGAGFYHYQGKYNPPPFGLTDAINATAPADDLFHDGTVRFDLGWPNGERELRKIVVWWSLRDSARSGINVKFQVHDFTTGEWRDLTDFIRQDYPREAEMVGCLTLTLPEGEVKNFDSLRVIDGRRLIKAPGTRWIEVEAYTFPDNK

Radius of gyration: 21.43 Å; chains: 1; bounding box: 68×67×50 Å